Protein AF-A0A350KLD8-F1 (afdb_monomer)

Solvent-accessible surface area (backbone atoms only — not comparable to full-atom values): 12088 Å² total; per-residue (Å²): 141,78,82,78,78,81,73,79,73,64,44,54,61,71,64,68,76,62,79,82,73,80,86,84,83,92,76,90,69,79,79,47,73,69,55,50,53,55,45,48,72,74,57,41,82,34,51,47,72,43,70,46,98,86,73,42,53,26,30,26,47,68,45,67,60,53,95,90,56,82,52,90,76,17,46,49,73,70,54,22,49,52,53,40,54,57,58,45,49,57,19,42,53,46,44,67,77,60,53,83,53,94,67,56,74,56,35,45,49,26,46,24,53,50,27,56,71,64,32,60,71,52,41,72,72,30,68,39,46,57,41,37,54,69,71,36,63,87,53,34,42,64,42,43,59,71,66,21,60,53,94,92,36,83,33,69,68,37,45,54,49,29,51,52,36,28,33,45,42,71,59,56,66,79,92,69,87,78,78,89,78,78,90,76,77,79,83,81,86,82,86,81,87,83,92,133

Radius of gyration: 24.42 Å; Cα contacts (8 Å, |Δi|>4): 200; chains: 1; bounding box: 58×37×112 Å

pLDDT: mean 81.61, std 21.9, r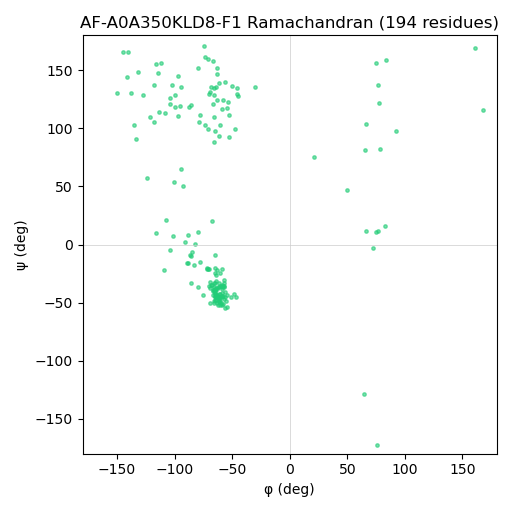ange [33.56, 98.62]

Structure (mmCIF, N/CA/C/O backbone):
data_AF-A0A350KLD8-F1
#
_entry.id   AF-A0A350KLD8-F1
#
loop_
_atom_site.group_PDB
_atom_site.id
_atom_site.type_symbol
_atom_site.label_atom_id
_atom_site.label_alt_id
_atom_site.label_comp_id
_atom_site.label_asym_id
_atom_site.label_entity_id
_atom_site.label_seq_id
_atom_site.pdbx_PDB_ins_code
_atom_site.Cartn_x
_atom_site.Cartn_y
_atom_site.Cartn_z
_atom_site.occupancy
_atom_site.B_iso_or_equiv
_atom_site.auth_seq_id
_atom_site.auth_comp_id
_atom_site.auth_asym_id
_atom_site.auth_atom_id
_atom_site.pdbx_PDB_model_num
ATOM 1 N N . MET A 1 1 ? 41.710 -3.858 -34.901 1.00 42.47 1 MET A N 1
ATOM 2 C CA . MET A 1 1 ? 40.804 -4.524 -33.937 1.00 42.47 1 M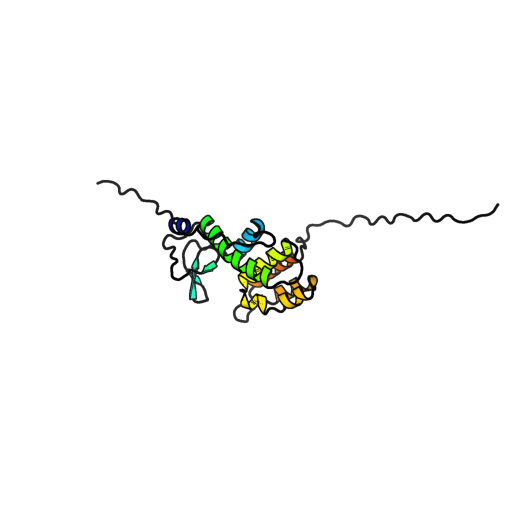ET A CA 1
ATOM 3 C C . MET A 1 1 ? 40.905 -3.818 -32.591 1.00 42.47 1 MET A C 1
ATOM 5 O O . MET A 1 1 ? 41.772 -4.146 -31.794 1.00 42.47 1 MET A O 1
ATOM 9 N N . GLY A 1 2 ? 40.085 -2.790 -32.371 1.00 39.22 2 GLY A N 1
ATOM 10 C CA . GLY A 1 2 ? 40.007 -2.078 -31.092 1.00 39.22 2 GLY A CA 1
ATOM 11 C C . GLY A 1 2 ? 38.751 -2.515 -30.352 1.00 39.22 2 GLY A C 1
ATOM 12 O O . GLY A 1 2 ? 37.660 -2.407 -30.904 1.00 39.22 2 GLY A O 1
ATOM 13 N N . ARG A 1 3 ? 38.918 -3.062 -29.143 1.00 45.44 3 ARG A N 1
ATOM 14 C CA . ARG A 1 3 ? 37.834 -3.478 -28.246 1.00 45.44 3 ARG A CA 1
ATOM 15 C C . ARG A 1 3 ? 36.883 -2.305 -28.008 1.00 45.44 3 ARG A C 1
ATOM 17 O O . ARG A 1 3 ? 37.288 -1.297 -27.437 1.00 45.44 3 ARG A O 1
ATOM 24 N N . VAL A 1 4 ? 35.630 -2.460 -28.429 1.00 44.75 4 VAL A N 1
ATOM 25 C CA . VAL A 1 4 ? 34.531 -1.594 -28.002 1.00 44.75 4 VAL A CA 1
ATOM 26 C C . VAL A 1 4 ? 34.361 -1.848 -26.509 1.00 44.75 4 VAL A C 1
ATOM 28 O O . VAL A 1 4 ? 34.005 -2.950 -26.099 1.00 44.75 4 VAL A O 1
ATOM 31 N N . SER A 1 5 ? 34.727 -0.863 -25.696 1.00 47.81 5 SER A N 1
ATOM 32 C CA . SER A 1 5 ? 34.481 -0.867 -24.263 1.00 47.81 5 SER A CA 1
ATOM 33 C C . SER A 1 5 ? 32.979 -0.984 -24.039 1.00 47.81 5 SER A C 1
ATOM 35 O O . SER A 1 5 ? 32.198 -0.131 -24.467 1.00 47.81 5 SER A O 1
ATOM 37 N N . ASP A 1 6 ? 32.596 -2.087 -23.407 1.00 48.59 6 ASP A N 1
ATOM 38 C CA . ASP A 1 6 ? 31.238 -2.392 -22.994 1.00 48.59 6 ASP A CA 1
ATOM 39 C C . ASP A 1 6 ? 30.791 -1.312 -22.001 1.00 48.59 6 ASP A C 1
ATOM 41 O O . ASP A 1 6 ? 31.127 -1.330 -20.813 1.00 48.59 6 ASP A O 1
ATOM 45 N N . ARG A 1 7 ? 30.136 -0.270 -22.525 1.00 46.50 7 ARG A N 1
ATOM 46 C CA . ARG A 1 7 ? 29.515 0.772 -21.716 1.00 46.50 7 ARG A CA 1
ATOM 47 C C . ARG A 1 7 ? 28.402 0.087 -20.938 1.00 46.50 7 ARG A C 1
ATOM 49 O O . ARG A 1 7 ? 27.313 -0.080 -21.477 1.00 46.50 7 ARG A O 1
ATOM 56 N N . HIS A 1 8 ? 28.682 -0.278 -19.686 1.00 49.66 8 HIS A N 1
ATOM 57 C CA . HIS A 1 8 ? 27.668 -0.584 -18.681 1.00 49.66 8 HIS A CA 1
ATOM 58 C C . HIS A 1 8 ? 26.623 0.535 -18.725 1.00 49.66 8 HIS A C 1
ATOM 60 O O . HIS A 1 8 ? 26.854 1.647 -18.243 1.00 49.66 8 HIS A O 1
ATOM 66 N N . ARG A 1 9 ? 25.504 0.277 -19.403 1.00 62.41 9 ARG A N 1
ATOM 67 C CA . ARG A 1 9 ? 24.379 1.199 -19.481 1.00 62.41 9 ARG A CA 1
ATOM 68 C C . ARG A 1 9 ? 23.753 1.180 -18.092 1.00 62.41 9 ARG A C 1
ATOM 70 O O . ARG A 1 9 ? 23.072 0.220 -17.760 1.00 62.41 9 ARG A O 1
ATOM 77 N N . ASP A 1 10 ? 24.068 2.189 -17.279 1.00 67.75 10 ASP A N 1
ATOM 78 C CA . ASP A 1 10 ? 23.503 2.360 -15.937 1.00 67.75 10 ASP A CA 1
ATOM 79 C C . ASP A 1 10 ? 21.963 2.311 -16.047 1.00 67.75 10 ASP A C 1
ATOM 81 O O . ASP A 1 10 ? 21.380 3.206 -16.675 1.00 67.75 10 ASP A O 1
ATOM 85 N N . PRO A 1 11 ? 21.299 1.264 -15.516 1.00 67.00 11 PRO A N 1
ATOM 86 C CA . PRO A 1 11 ? 19.850 1.110 -15.636 1.00 67.00 11 PRO A CA 1
ATOM 87 C C . PRO A 1 11 ? 19.096 2.249 -14.933 1.00 67.00 11 PRO A C 1
ATOM 89 O O . PRO A 1 11 ? 17.974 2.581 -15.311 1.00 67.00 11 PRO A O 1
ATOM 92 N N . ASP A 1 12 ? 19.743 2.926 -13.981 1.00 69.62 12 ASP A N 1
ATOM 93 C CA . ASP A 1 12 ? 19.134 3.948 -13.135 1.00 69.62 12 ASP A CA 1
ATOM 94 C C . ASP A 1 12 ? 19.250 5.371 -13.719 1.00 69.62 12 ASP A C 1
ATOM 96 O O . ASP A 1 12 ? 18.805 6.340 -13.098 1.00 69.62 12 ASP A O 1
ATOM 100 N N . LEU A 1 13 ? 19.834 5.533 -14.916 1.00 63.81 13 LEU A N 1
ATOM 101 C CA . LEU A 1 13 ? 20.095 6.847 -15.519 1.00 63.81 13 LEU A CA 1
ATOM 102 C C . LEU A 1 13 ? 18.824 7.698 -15.699 1.00 63.81 13 LEU A C 1
AT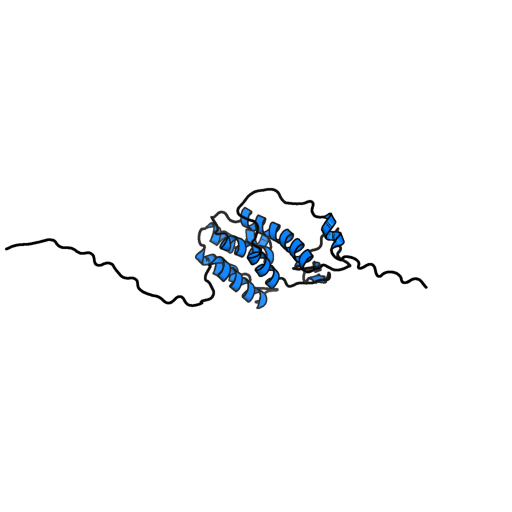OM 104 O O . LEU A 1 13 ? 18.877 8.914 -15.519 1.00 63.81 13 LEU A O 1
ATOM 108 N N . HIS A 1 14 ? 17.691 7.065 -16.012 1.00 59.31 14 HIS A N 1
ATOM 109 C CA . HIS A 1 14 ? 16.411 7.746 -16.232 1.00 59.31 14 HIS A CA 1
ATOM 110 C C . HIS A 1 14 ? 15.840 8.319 -14.924 1.00 59.31 14 HIS A C 1
ATOM 112 O O . HIS A 1 14 ? 15.349 9.442 -14.906 1.00 59.31 14 HIS A O 1
ATOM 118 N N . LEU A 1 15 ? 16.026 7.625 -13.794 1.00 57.31 15 LEU A N 1
ATOM 119 C CA . LEU A 1 15 ? 15.502 8.055 -12.492 1.00 57.31 15 LEU A CA 1
ATOM 120 C C . LEU A 1 15 ? 16.241 9.271 -11.909 1.00 57.31 15 LEU A C 1
ATOM 122 O O . LEU A 1 15 ? 15.706 9.993 -11.069 1.00 57.31 15 LEU A O 1
ATOM 126 N N . ARG A 1 16 ? 17.479 9.527 -12.356 1.00 54.81 16 ARG A N 1
ATOM 127 C CA . ARG A 1 16 ? 18.270 10.684 -11.903 1.00 54.81 16 ARG A CA 1
ATOM 128 C C . ARG A 1 16 ? 17.740 12.020 -12.428 1.00 54.81 16 ARG A C 1
ATOM 130 O O . ARG A 1 16 ? 18.044 13.048 -11.829 1.00 54.81 16 ARG A O 1
ATOM 137 N N . GLN A 1 17 ? 16.970 12.025 -13.518 1.00 49.00 17 GLN A N 1
ATOM 138 C CA . GLN A 1 17 ? 16.437 13.254 -14.124 1.00 49.00 17 GLN A CA 1
ATOM 139 C C . GLN A 1 17 ? 15.143 13.747 -13.444 1.00 49.00 17 GLN A C 1
ATOM 141 O O . GLN A 1 17 ? 14.826 14.939 -13.523 1.00 49.00 17 GLN A O 1
ATOM 146 N N . ASP A 1 18 ? 14.480 12.867 -12.684 1.00 44.72 18 ASP A N 1
ATOM 147 C CA . ASP A 1 18 ? 13.155 13.081 -12.085 1.00 44.72 18 ASP A CA 1
ATOM 148 C C . ASP A 1 18 ? 13.180 13.450 -10.590 1.00 44.72 18 ASP A C 1
ATOM 150 O O . ASP A 1 18 ? 12.137 13.612 -9.958 1.00 44.72 18 ASP A O 1
ATOM 154 N N . LEU A 1 19 ? 14.361 13.682 -10.006 1.00 43.50 19 LEU A N 1
ATOM 155 C CA . LEU A 1 19 ? 14.548 14.091 -8.599 1.00 43.50 19 LEU A CA 1
ATOM 156 C C . LEU A 1 19 ? 14.028 15.515 -8.260 1.00 43.50 19 LEU A C 1
ATOM 158 O O . LEU A 1 19 ? 14.441 16.107 -7.265 1.00 43.50 19 LEU A O 1
ATOM 162 N N . ARG A 1 20 ? 13.121 16.089 -9.062 1.00 38.09 20 ARG A N 1
ATOM 163 C CA . ARG A 1 20 ? 12.607 17.468 -8.928 1.00 38.09 20 ARG A CA 1
ATOM 164 C C . ARG A 1 20 ? 11.171 17.586 -8.411 1.00 38.09 20 ARG A C 1
ATOM 166 O O . ARG A 1 20 ? 10.561 18.632 -8.585 1.00 38.09 20 ARG A O 1
ATOM 173 N N . PHE A 1 21 ? 10.643 16.573 -7.730 1.00 42.03 21 PHE A N 1
ATOM 174 C CA . PHE A 1 21 ? 9.386 16.709 -6.989 1.00 42.03 21 PHE A CA 1
ATOM 175 C C . PHE A 1 21 ? 9.508 16.102 -5.591 1.00 42.03 21 PHE A C 1
ATOM 177 O O . PHE A 1 21 ? 9.247 14.925 -5.367 1.00 42.03 21 PHE A O 1
ATOM 184 N N . ALA A 1 22 ? 9.905 16.944 -4.637 1.00 40.09 22 ALA A N 1
ATOM 185 C CA . ALA A 1 22 ? 9.565 16.740 -3.236 1.00 40.09 22 ALA A CA 1
ATOM 186 C C . ALA A 1 22 ? 8.179 17.370 -3.013 1.00 40.09 22 ALA A C 1
ATOM 188 O O . ALA A 1 22 ? 8.031 18.569 -3.272 1.00 40.09 22 ALA A O 1
ATOM 189 N N . PRO A 1 23 ? 7.151 16.616 -2.585 1.00 39.69 23 PRO A N 1
ATOM 190 C CA . PRO A 1 23 ? 5.860 17.218 -2.298 1.00 39.69 23 PRO A CA 1
ATOM 191 C C . PRO A 1 23 ? 5.965 18.127 -1.060 1.00 39.69 23 PRO A C 1
ATOM 193 O O . PRO A 1 23 ? 6.579 17.739 -0.060 1.00 39.69 23 PRO A O 1
ATOM 196 N N . PRO A 1 24 ? 5.384 19.337 -1.105 1.00 39.56 24 PRO A N 1
ATOM 197 C CA . PRO A 1 24 ? 5.257 20.187 0.063 1.00 39.56 24 PRO A CA 1
ATOM 198 C C . PRO A 1 24 ? 4.070 19.731 0.933 1.00 39.56 24 PRO A C 1
ATOM 200 O O . PRO A 1 24 ? 3.074 19.224 0.425 1.00 39.56 24 PRO A O 1
ATOM 203 N N . PHE A 1 25 ? 4.191 20.011 2.235 1.00 38.94 25 PHE A N 1
ATOM 204 C CA . PHE A 1 25 ? 3.158 19.993 3.290 1.00 38.94 25 PHE A CA 1
ATOM 205 C C . PHE A 1 25 ? 2.958 18.696 4.108 1.00 38.94 25 PHE A C 1
ATOM 207 O O . PHE A 1 25 ? 2.222 17.789 3.750 1.00 38.94 25 PHE A O 1
ATOM 214 N N . GLY A 1 26 ? 3.580 18.680 5.296 1.00 41.47 26 GLY A N 1
ATOM 215 C CA . GLY A 1 26 ? 2.886 18.989 6.558 1.00 41.47 26 GLY A CA 1
ATOM 216 C C . GLY A 1 26 ? 1.781 18.046 7.054 1.00 41.47 26 GLY A C 1
ATOM 217 O O . GLY A 1 26 ? 0.611 18.394 6.975 1.00 41.47 26 GLY A O 1
ATOM 218 N N . GLY A 1 27 ? 2.164 16.939 7.699 1.00 38.88 27 GLY A N 1
ATOM 219 C CA . GLY A 1 27 ? 1.283 16.122 8.544 1.00 38.88 27 GLY A CA 1
ATOM 220 C C . GLY A 1 27 ? 1.914 14.771 8.894 1.00 38.88 27 GLY A C 1
ATOM 221 O O . GLY A 1 27 ? 2.223 13.989 8.011 1.00 38.88 27 GLY A O 1
ATOM 222 N N . ASN A 1 28 ? 2.185 14.538 10.180 1.00 53.19 28 ASN A N 1
ATOM 223 C CA . ASN A 1 28 ? 2.684 13.305 10.812 1.00 53.19 28 ASN A CA 1
ATOM 224 C C . ASN A 1 28 ? 3.419 12.252 9.937 1.00 53.19 28 ASN A C 1
ATOM 226 O O . ASN A 1 28 ? 2.927 11.153 9.701 1.00 53.19 28 ASN A O 1
ATOM 230 N N . GLY A 1 29 ? 4.675 12.573 9.602 1.00 61.78 29 GLY A N 1
ATOM 231 C CA . GLY A 1 29 ? 5.779 11.626 9.424 1.00 61.78 29 GLY A CA 1
ATOM 232 C C . GLY A 1 29 ? 5.660 10.654 8.252 1.00 61.78 29 GLY A C 1
ATOM 233 O O . GLY A 1 29 ? 5.016 9.613 8.370 1.00 61.78 29 GLY A O 1
ATOM 234 N N . MET A 1 30 ? 6.420 10.950 7.195 1.00 80.50 30 MET A N 1
ATOM 235 C CA . MET A 1 30 ? 6.805 10.024 6.126 1.00 80.50 30 MET A CA 1
ATOM 236 C C . MET A 1 30 ? 6.902 8.572 6.623 1.00 80.50 30 MET A C 1
ATOM 238 O O . MET A 1 30 ? 7.460 8.290 7.700 1.00 80.50 30 MET A O 1
ATOM 242 N N . ILE A 1 31 ? 6.346 7.652 5.836 1.00 87.75 31 ILE A N 1
ATOM 243 C CA . ILE A 1 31 ? 6.363 6.217 6.108 1.00 87.75 31 ILE A CA 1
ATOM 244 C C . ILE A 1 31 ? 7.765 5.748 6.533 1.00 87.75 31 ILE A C 1
ATOM 246 O O . ILE A 1 31 ? 8.779 6.127 5.947 1.00 87.75 31 ILE A O 1
ATOM 250 N N . SER A 1 32 ? 7.860 4.934 7.594 1.00 91.75 32 SER A N 1
ATOM 251 C CA . SER A 1 32 ? 9.177 4.431 8.013 1.00 91.75 32 SER A CA 1
ATOM 252 C C . SER A 1 32 ? 9.765 3.491 6.973 1.00 91.75 32 SER A C 1
ATOM 254 O O . SER A 1 32 ? 9.056 2.791 6.252 1.00 91.75 32 SER A O 1
ATOM 256 N N . ARG A 1 33 ? 11.090 3.345 7.018 1.00 91.06 33 ARG A N 1
ATOM 257 C CA . ARG A 1 33 ? 11.786 2.281 6.293 1.00 91.06 33 ARG A CA 1
ATOM 258 C C . ARG A 1 33 ? 11.279 0.882 6.663 1.00 91.06 33 ARG A C 1
ATOM 260 O O . ARG A 1 33 ? 11.197 0.017 5.799 1.00 91.06 33 ARG A O 1
ATOM 267 N N . GLU A 1 34 ? 10.909 0.647 7.925 1.00 91.94 34 GLU A N 1
ATOM 268 C CA . GLU A 1 34 ? 10.316 -0.630 8.350 1.00 91.94 34 GLU A CA 1
ATOM 269 C C . GLU A 1 34 ? 8.963 -0.873 7.667 1.00 91.94 34 GLU A C 1
ATOM 271 O O . GLU A 1 34 ? 8.704 -1.964 7.158 1.00 91.94 34 GLU A O 1
ATOM 276 N N . ALA A 1 35 ? 8.116 0.153 7.629 1.00 93.44 35 ALA A N 1
ATOM 277 C CA . ALA A 1 35 ? 6.818 0.107 6.982 1.00 93.44 35 ALA A CA 1
ATOM 278 C C . ALA A 1 35 ? 6.937 -0.091 5.463 1.00 93.44 35 ALA A C 1
ATOM 280 O O . ALA A 1 35 ? 6.287 -0.981 4.913 1.00 93.44 35 ALA A O 1
ATOM 281 N N . LEU A 1 36 ? 7.839 0.645 4.809 1.00 93.69 36 LEU A N 1
ATOM 282 C CA . LEU A 1 36 ? 8.145 0.476 3.390 1.00 93.69 36 LEU A CA 1
ATOM 283 C C . LEU A 1 36 ? 8.621 -0.956 3.097 1.00 93.69 36 LEU A C 1
ATOM 285 O O . LEU A 1 36 ? 8.110 -1.606 2.190 1.00 93.69 36 LEU A O 1
ATOM 289 N N . ASN A 1 37 ? 9.506 -1.511 3.932 1.00 93.25 37 ASN A N 1
ATOM 290 C CA . ASN A 1 37 ? 9.967 -2.897 3.807 1.00 93.25 37 ASN A CA 1
ATOM 291 C C . ASN A 1 37 ? 8.841 -3.931 3.958 1.00 93.25 37 ASN A C 1
ATOM 293 O O . ASN A 1 37 ? 8.893 -4.986 3.323 1.00 93.25 37 ASN A O 1
ATOM 297 N N . LYS A 1 38 ? 7.823 -3.667 4.787 1.00 94.88 38 LYS A N 1
ATOM 298 C CA . LYS A 1 38 ? 6.638 -4.535 4.880 1.00 94.88 38 LYS A CA 1
ATOM 299 C C . LYS A 1 38 ? 5.826 -4.497 3.589 1.00 94.88 38 LYS A C 1
ATOM 301 O O . LYS A 1 38 ? 5.447 -5.562 3.112 1.00 94.88 38 LYS A O 1
ATOM 306 N N . ILE A 1 39 ? 5.618 -3.312 3.010 1.00 95.19 39 ILE A N 1
ATOM 307 C CA . ILE A 1 39 ? 4.911 -3.147 1.731 1.00 95.19 39 ILE A CA 1
ATOM 308 C C . ILE A 1 39 ? 5.665 -3.874 0.610 1.00 95.19 39 ILE A C 1
ATOM 310 O O . ILE A 1 39 ? 5.074 -4.731 -0.043 1.00 95.19 39 ILE A O 1
ATOM 314 N N . LYS A 1 40 ? 6.983 -3.656 0.475 1.00 94.12 40 LYS A N 1
ATOM 315 C CA . LYS A 1 40 ? 7.849 -4.342 -0.510 1.00 94.12 40 LYS A CA 1
ATOM 316 C C . LYS A 1 40 ? 7.629 -5.857 -0.547 1.00 94.12 40 LYS A C 1
ATOM 318 O O . LYS A 1 40 ? 7.521 -6.454 -1.614 1.00 94.12 40 LYS A O 1
ATOM 323 N N . ARG A 1 41 ? 7.550 -6.488 0.631 1.00 93.62 41 ARG A N 1
ATOM 324 C CA . ARG A 1 41 ? 7.372 -7.944 0.769 1.00 93.62 41 ARG A CA 1
ATOM 325 C C . ARG A 1 41 ? 6.036 -8.448 0.223 1.00 93.62 41 ARG A C 1
ATOM 327 O O . ARG A 1 41 ? 5.946 -9.631 -0.092 1.00 93.62 41 ARG A O 1
ATOM 334 N N . PHE A 1 42 ? 5.008 -7.603 0.161 1.00 93.88 42 PHE A N 1
ATOM 335 C CA . PHE A 1 42 ? 3.715 -7.967 -0.418 1.00 93.88 42 PHE A CA 1
ATOM 336 C C . PHE A 1 42 ? 3.657 -7.761 -1.929 1.00 93.88 42 PHE A C 1
ATOM 338 O O . PHE A 1 42 ? 2.959 -8.528 -2.585 1.00 93.88 42 PHE A O 1
ATOM 345 N N . GLU A 1 43 ? 4.354 -6.755 -2.458 1.00 91.88 43 GLU A N 1
ATOM 346 C CA . GLU A 1 43 ? 4.314 -6.436 -3.893 1.00 91.88 43 GLU A CA 1
ATOM 347 C C . GLU A 1 43 ? 5.208 -7.364 -4.726 1.00 91.88 43 GLU A C 1
ATOM 349 O O . GLU A 1 43 ? 4.836 -7.762 -5.827 1.00 91.88 43 GLU A O 1
ATOM 354 N N . GLY A 1 44 ? 6.366 -7.760 -4.184 1.00 91.12 44 GLY A N 1
ATOM 355 C CA . GLY A 1 44 ? 7.386 -8.481 -4.948 1.00 91.12 44 GLY A CA 1
ATOM 356 C C . GLY A 1 44 ? 8.147 -7.561 -5.910 1.00 91.12 44 GLY A C 1
ATOM 357 O O . GLY A 1 44 ? 7.670 -6.492 -6.274 1.00 91.12 44 GLY A O 1
ATOM 358 N N . PHE A 1 45 ? 9.365 -7.954 -6.285 1.00 95.69 45 PHE A N 1
ATOM 359 C CA . PHE A 1 45 ? 10.243 -7.149 -7.136 1.00 95.69 45 PHE A CA 1
ATOM 360 C C . PHE A 1 45 ? 10.284 -7.699 -8.564 1.00 95.69 45 PHE A C 1
ATOM 362 O O . PHE A 1 45 ? 10.620 -8.868 -8.758 1.00 95.69 45 PHE A O 1
ATOM 369 N N . SER A 1 46 ? 10.007 -6.846 -9.553 1.00 95.56 46 SER A N 1
ATOM 370 C CA . SER A 1 46 ? 10.281 -7.116 -10.967 1.00 95.56 46 SER A CA 1
ATOM 371 C C . SER A 1 46 ? 11.363 -6.168 -11.495 1.00 95.56 46 SER A C 1
ATOM 373 O O . SER A 1 46 ? 11.110 -4.965 -11.595 1.00 95.56 46 SER A O 1
ATOM 375 N N . PRO A 1 47 ? 12.554 -6.665 -11.874 1.00 95.62 47 PRO A N 1
ATOM 376 C CA . PRO A 1 47 ? 13.615 -5.816 -12.415 1.00 95.62 47 PRO A CA 1
ATOM 377 C C . PRO A 1 47 ? 13.309 -5.307 -13.829 1.00 95.62 47 PRO A C 1
ATOM 379 O O . PRO A 1 47 ? 13.908 -4.327 -14.258 1.00 95.62 47 PRO A O 1
ATOM 382 N N . LEU A 1 48 ? 12.396 -5.963 -14.551 1.00 95.25 48 LEU A N 1
ATOM 383 C CA . LEU A 1 48 ? 12.001 -5.623 -15.918 1.00 95.25 48 LEU A CA 1
ATOM 384 C C . LEU A 1 48 ? 10.527 -5.212 -15.975 1.00 95.25 48 LEU A C 1
ATOM 386 O O . LEU A 1 48 ? 9.723 -5.619 -15.127 1.00 95.25 48 LEU A O 1
ATOM 390 N N . GLU A 1 49 ? 10.180 -4.422 -16.991 1.00 94.38 49 GLU A N 1
ATOM 391 C CA . GLU A 1 49 ? 8.788 -4.102 -17.299 1.00 94.38 49 GLU A CA 1
ATOM 392 C C . GLU A 1 49 ? 7.996 -5.373 -17.644 1.00 94.38 49 GLU A C 1
ATOM 394 O O . GLU A 1 49 ? 8.471 -6.244 -18.374 1.00 94.38 49 GLU A O 1
ATOM 399 N N . TYR A 1 50 ? 6.763 -5.461 -17.157 1.00 93.31 50 TYR A N 1
ATOM 400 C CA . TYR A 1 50 ? 5.808 -6.511 -17.497 1.00 93.31 50 TYR A CA 1
ATOM 401 C C . TYR A 1 50 ? 4.399 -5.928 -17.634 1.00 93.31 50 TYR A C 1
ATOM 403 O O . TYR A 1 50 ? 4.126 -4.806 -17.205 1.00 93.31 50 TYR A O 1
ATOM 411 N N . THR A 1 51 ? 3.479 -6.686 -18.226 1.00 93.38 51 THR A N 1
ATOM 412 C CA . THR A 1 51 ? 2.059 -6.320 -18.267 1.00 93.38 51 THR A CA 1
ATOM 413 C C . THR A 1 51 ? 1.331 -7.001 -17.116 1.00 93.38 51 THR A C 1
ATOM 415 O O . THR A 1 51 ? 1.311 -8.228 -17.029 1.00 93.38 51 THR A O 1
ATOM 418 N N . CYS A 1 52 ? 0.738 -6.220 -16.214 1.00 90.50 52 CYS A N 1
ATOM 419 C CA . CYS A 1 52 ? -0.040 -6.777 -15.111 1.00 90.50 52 CYS A CA 1
ATOM 420 C C . CYS A 1 52 ? -1.400 -7.317 -15.592 1.00 90.50 52 CYS A C 1
ATOM 422 O O . CYS A 1 52 ? -1.830 -7.066 -16.716 1.00 90.50 52 CYS A O 1
ATOM 424 N N . VAL A 1 53 ? -2.129 -8.013 -14.714 1.00 84.12 53 VAL A N 1
ATOM 425 C CA . VAL A 1 53 ? -3.460 -8.580 -15.025 1.00 84.12 53 VAL A CA 1
ATOM 426 C C . VAL A 1 53 ? -4.498 -7.535 -15.457 1.00 84.12 53 VAL A C 1
ATOM 428 O O . VAL A 1 53 ? -5.474 -7.875 -16.114 1.00 84.12 53 VAL A O 1
ATOM 431 N N . ALA A 1 54 ? -4.284 -6.261 -15.113 1.00 82.44 54 ALA A N 1
ATOM 432 C CA . ALA A 1 54 ? -5.121 -5.139 -15.537 1.00 82.44 54 ALA A CA 1
ATOM 433 C C . ALA A 1 54 ? -4.683 -4.524 -16.884 1.00 82.44 54 ALA A C 1
ATOM 435 O O . ALA A 1 54 ? -5.170 -3.455 -17.249 1.00 82.44 54 ALA A O 1
ATOM 436 N N . GLY A 1 55 ? -3.737 -5.146 -17.596 1.00 89.38 55 GLY A N 1
ATOM 437 C CA . GLY A 1 55 ? -3.262 -4.704 -18.910 1.00 89.38 55 GLY A CA 1
ATOM 438 C C . GLY A 1 55 ? -2.307 -3.507 -18.888 1.00 89.38 55 GLY A C 1
ATOM 439 O O . GLY A 1 55 ? -2.039 -2.927 -19.936 1.00 89.38 55 GLY A O 1
ATOM 440 N N . LYS A 1 56 ? -1.792 -3.106 -17.719 1.00 91.81 56 LYS A N 1
ATOM 441 C CA . LYS A 1 56 ? -0.906 -1.937 -17.585 1.00 91.81 56 LYS A CA 1
ATOM 442 C C . LYS A 1 56 ? 0.565 -2.346 -17.578 1.00 91.81 56 LYS A C 1
ATOM 444 O O . LYS A 1 56 ? 0.900 -3.388 -17.018 1.00 91.81 56 LYS A O 1
ATOM 449 N N . ARG A 1 57 ? 1.435 -1.508 -18.158 1.00 95.12 57 ARG A N 1
ATOM 450 C CA . ARG A 1 57 ? 2.899 -1.636 -18.031 1.00 95.12 57 ARG A CA 1
ATOM 451 C C . ARG A 1 57 ? 3.294 -1.382 -16.578 1.00 95.12 57 ARG A C 1
ATOM 453 O O . ARG A 1 57 ? 2.862 -0.396 -15.982 1.00 95.12 57 ARG A O 1
ATOM 460 N N . THR A 1 58 ? 4.070 -2.285 -15.995 1.00 94.94 58 THR A N 1
ATOM 461 C CA . THR A 1 58 ? 4.415 -2.275 -14.571 1.00 94.94 58 THR A CA 1
ATOM 462 C C . THR A 1 58 ? 5.872 -2.692 -14.363 1.00 94.94 58 THR A C 1
ATOM 464 O O . THR A 1 58 ? 6.368 -3.547 -15.090 1.00 94.94 58 THR A O 1
ATOM 467 N N . ILE A 1 59 ? 6.567 -2.104 -13.385 1.00 96.06 59 ILE A N 1
ATOM 468 C CA . ILE A 1 59 ? 7.965 -2.419 -13.036 1.00 96.06 59 ILE A CA 1
ATOM 469 C C . ILE A 1 59 ? 8.203 -2.317 -11.520 1.00 96.06 59 ILE A C 1
ATOM 471 O O . ILE A 1 59 ? 7.383 -1.773 -10.781 1.00 96.06 59 ILE A O 1
ATOM 475 N N . GLY A 1 60 ? 9.324 -2.849 -11.031 1.00 96.50 60 GLY A N 1
ATOM 476 C CA . GLY A 1 60 ? 9.757 -2.696 -9.646 1.00 96.50 60 GLY A CA 1
ATOM 477 C C . GLY A 1 60 ? 8.782 -3.357 -8.677 1.00 96.50 60 GLY A C 1
ATOM 478 O O . GLY A 1 60 ? 8.420 -4.518 -8.861 1.00 96.50 60 GLY A O 1
ATOM 479 N N . TYR A 1 61 ? 8.351 -2.610 -7.661 1.00 95.75 61 TYR A N 1
ATOM 480 C CA . TYR A 1 61 ? 7.369 -3.042 -6.659 1.00 95.75 61 TYR A CA 1
ATOM 481 C C . TYR A 1 61 ? 5.934 -2.657 -7.046 1.00 95.75 61 TYR A C 1
ATOM 483 O O . TYR A 1 61 ? 5.214 -2.047 -6.260 1.00 95.75 61 TYR A O 1
ATOM 491 N N . GLY A 1 62 ? 5.528 -2.990 -8.273 1.00 92.25 62 GLY A N 1
ATOM 492 C CA . GLY A 1 62 ? 4.167 -2.727 -8.755 1.00 92.25 62 GLY A CA 1
ATOM 493 C C . GLY A 1 62 ? 3.927 -1.310 -9.290 1.00 92.25 62 GLY A C 1
ATOM 494 O O . GLY A 1 62 ? 2.771 -0.930 -9.471 1.00 92.25 62 GLY A O 1
ATOM 495 N N . HIS A 1 63 ? 4.988 -0.552 -9.582 1.00 94.38 63 HIS A N 1
ATOM 496 C CA . HIS A 1 63 ? 4.888 0.792 -10.147 1.00 94.38 63 HIS A CA 1
ATOM 497 C C . HIS A 1 63 ? 4.309 0.735 -11.563 1.00 94.38 63 HIS A C 1
ATOM 499 O O . HIS A 1 63 ? 4.863 0.065 -12.438 1.00 94.38 63 HIS A O 1
ATOM 505 N N . VAL A 1 64 ? 3.184 1.414 -11.788 1.00 93.12 64 VAL A N 1
ATOM 506 C CA . VAL A 1 64 ? 2.520 1.483 -13.094 1.00 93.12 64 VAL A CA 1
ATOM 507 C C . VAL A 1 64 ? 3.109 2.636 -13.891 1.00 93.12 64 VAL A C 1
ATOM 509 O O . VAL A 1 64 ? 2.940 3.787 -13.504 1.00 93.12 64 VAL A O 1
ATOM 512 N N . LEU A 1 65 ? 3.720 2.317 -15.032 1.00 92.69 65 LEU A N 1
ATOM 513 C CA . LEU A 1 65 ? 4.398 3.311 -15.855 1.00 92.69 65 LEU A CA 1
ATOM 514 C C . LEU A 1 65 ? 3.401 4.314 -16.440 1.00 92.69 65 LEU A C 1
ATOM 516 O O . LEU A 1 65 ? 2.366 3.943 -17.011 1.00 92.69 65 LEU A O 1
ATOM 520 N N . ARG A 1 66 ? 3.765 5.588 -16.355 1.00 92.00 66 ARG A N 1
ATOM 521 C CA . ARG A 1 66 ? 3.163 6.692 -17.097 1.00 92.00 66 ARG A CA 1
ATOM 522 C C . ARG A 1 66 ? 3.547 6.606 -18.583 1.00 92.00 66 ARG A C 1
ATOM 524 O O . ARG A 1 66 ? 4.523 5.941 -18.934 1.00 92.00 66 ARG A O 1
ATOM 531 N N . PRO A 1 67 ? 2.791 7.251 -19.492 1.00 89.00 67 PRO A N 1
ATOM 532 C CA . PRO A 1 67 ? 3.085 7.200 -20.927 1.00 89.00 67 PRO A CA 1
ATOM 533 C C . PRO A 1 67 ? 4.495 7.680 -21.300 1.00 89.00 67 PRO A C 1
ATOM 535 O O . PRO A 1 67 ? 5.062 7.194 -22.275 1.00 89.00 67 PRO A O 1
ATOM 538 N N . ASP A 1 68 ? 5.046 8.615 -20.528 1.00 89.88 68 ASP A N 1
ATOM 539 C CA . ASP A 1 68 ? 6.381 9.197 -20.679 1.00 89.88 68 ASP A CA 1
ATOM 540 C C . ASP A 1 68 ? 7.500 8.374 -20.015 1.00 89.88 68 ASP A C 1
ATOM 542 O O . ASP A 1 68 ? 8.677 8.659 -20.228 1.00 89.88 68 ASP A O 1
ATOM 546 N N . GLU A 1 69 ? 7.164 7.320 -19.267 1.00 90.62 69 GLU A N 1
ATOM 547 C CA . GLU A 1 69 ? 8.139 6.465 -18.593 1.00 90.62 69 GLU A CA 1
ATOM 548 C C . GLU A 1 69 ? 8.516 5.234 -19.429 1.00 90.62 69 GLU A C 1
ATOM 550 O O . GLU A 1 69 ? 7.685 4.500 -19.993 1.00 90.62 69 GLU A O 1
ATOM 555 N N . SER A 1 70 ? 9.819 4.963 -19.472 1.00 88.12 70 SER A N 1
ATOM 556 C CA . SER A 1 70 ? 10.363 3.742 -20.048 1.00 88.12 70 SER A CA 1
ATOM 557 C C . SER A 1 70 ? 11.661 3.338 -19.361 1.00 88.12 70 SER A C 1
ATOM 559 O O . SER A 1 70 ? 12.599 4.122 -19.235 1.00 88.12 70 SER A O 1
ATOM 561 N N . TYR A 1 71 ? 11.718 2.073 -18.962 1.00 91.19 71 TYR A N 1
ATOM 562 C CA . TYR A 1 71 ? 12.827 1.433 -18.272 1.00 91.19 71 TYR A CA 1
ATOM 563 C C . TYR A 1 71 ? 13.270 0.200 -19.062 1.00 91.19 71 TYR A C 1
ATOM 565 O O . TYR A 1 71 ? 13.302 -0.919 -18.554 1.00 91.19 71 TYR A O 1
ATOM 573 N N . VAL A 1 72 ? 13.638 0.400 -20.332 1.00 85.94 72 VAL A N 1
ATOM 574 C CA . VAL A 1 72 ? 14.069 -0.687 -21.238 1.00 85.94 72 VAL A CA 1
ATOM 575 C C . VAL A 1 72 ? 15.257 -1.477 -20.673 1.00 85.94 72 VAL A C 1
ATOM 577 O O . VAL A 1 72 ? 15.367 -2.678 -20.894 1.00 85.94 72 VAL A O 1
ATOM 580 N N . ALA A 1 73 ? 16.147 -0.810 -19.932 1.00 89.88 73 ALA A N 1
ATOM 581 C CA . ALA A 1 73 ? 17.300 -1.439 -19.284 1.00 89.88 73 ALA A CA 1
ATOM 582 C C . ALA A 1 73 ? 16.964 -2.116 -17.938 1.00 89.88 73 ALA A C 1
ATOM 584 O O . ALA A 1 73 ? 17.855 -2.668 -17.296 1.00 89.88 73 ALA A O 1
ATOM 585 N N . GLY A 1 74 ? 15.701 -2.072 -17.509 1.00 93.25 74 GLY A N 1
ATOM 586 C CA . GLY A 1 74 ? 15.275 -2.477 -16.178 1.00 93.25 74 GLY A CA 1
ATOM 587 C C . GLY A 1 74 ? 15.613 -1.452 -15.096 1.00 93.25 74 GLY A C 1
ATOM 588 O O . GLY A 1 74 ? 16.065 -0.343 -15.378 1.00 93.25 74 GLY A O 1
ATOM 589 N N . VAL A 1 75 ? 15.377 -1.841 -13.845 1.00 94.56 75 VAL A N 1
ATOM 590 C CA . VAL A 1 75 ? 15.676 -1.048 -12.643 1.00 94.56 75 VAL A CA 1
ATOM 591 C C . VAL A 1 75 ? 16.418 -1.887 -11.614 1.00 94.56 75 VAL A C 1
ATOM 593 O O . VAL A 1 75 ? 16.188 -3.093 -11.484 1.00 94.56 75 VAL A O 1
ATOM 596 N N . THR A 1 76 ? 17.282 -1.244 -10.830 1.00 95.81 76 THR A N 1
ATOM 597 C CA . THR A 1 76 ? 17.830 -1.871 -9.624 1.00 95.81 76 THR A CA 1
ATOM 598 C C . THR A 1 76 ? 16.781 -1.937 -8.517 1.00 95.81 76 THR A C 1
ATOM 600 O O . THR A 1 76 ? 15.799 -1.191 -8.515 1.00 95.81 76 THR A O 1
ATOM 603 N N . GLU A 1 77 ? 17.002 -2.795 -7.517 1.00 93.19 77 GLU A N 1
ATOM 604 C CA . GLU A 1 77 ? 16.124 -2.838 -6.342 1.00 93.19 77 GLU A CA 1
ATOM 605 C C . GLU A 1 77 ? 16.080 -1.478 -5.624 1.00 93.19 77 GLU A C 1
ATOM 607 O O . GLU A 1 77 ? 15.022 -1.047 -5.175 1.00 93.19 77 GLU A O 1
ATOM 612 N N . LYS A 1 78 ? 17.212 -0.763 -5.583 1.00 91.81 78 LYS A N 1
ATOM 613 C CA . LYS A 1 78 ? 17.313 0.572 -4.984 1.00 91.81 78 LYS A CA 1
ATOM 614 C C . LYS A 1 78 ? 16.475 1.607 -5.739 1.00 91.81 78 LYS A C 1
ATOM 616 O O . LYS A 1 78 ? 15.792 2.406 -5.109 1.00 91.81 78 LYS A O 1
ATOM 621 N N . SER A 1 79 ? 16.493 1.585 -7.068 1.00 92.12 79 SER A N 1
ATOM 622 C CA . SER A 1 79 ? 15.625 2.449 -7.877 1.00 92.12 79 SER A CA 1
ATOM 623 C C . SER A 1 79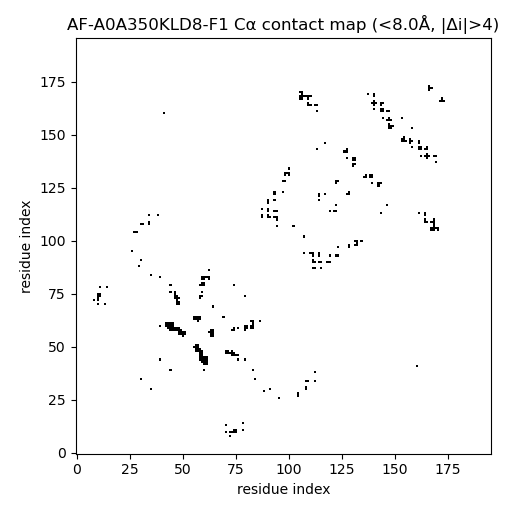 ? 14.153 2.091 -7.736 1.00 92.12 79 SER A C 1
ATOM 625 O O . SER A 1 79 ? 13.312 2.976 -7.602 1.00 92.12 79 SER A O 1
ATOM 627 N N . ALA A 1 80 ? 13.831 0.799 -7.672 1.00 94.38 80 ALA A N 1
ATOM 628 C CA . ALA A 1 80 ? 12.469 0.353 -7.406 1.00 94.38 80 ALA A CA 1
ATOM 629 C C . ALA A 1 80 ? 11.974 0.755 -6.005 1.00 94.38 80 ALA A C 1
ATOM 631 O O . ALA A 1 80 ? 10.786 1.014 -5.841 1.00 94.38 80 ALA A O 1
ATOM 632 N N . GLU A 1 81 ? 12.852 0.842 -4.998 1.00 91.94 81 GLU A N 1
ATOM 633 C CA . GLU A 1 81 ? 12.505 1.396 -3.680 1.00 91.94 81 GLU A CA 1
ATOM 634 C C . GLU A 1 81 ? 12.132 2.881 -3.751 1.00 91.94 81 GLU A C 1
ATOM 636 O O . GLU A 1 81 ? 11.220 3.305 -3.042 1.00 91.94 81 GLU A O 1
ATOM 641 N N . ILE A 1 82 ? 12.809 3.662 -4.600 1.00 90.94 82 ILE A N 1
ATOM 642 C CA . ILE A 1 82 ? 12.493 5.082 -4.814 1.00 90.94 82 ILE A CA 1
ATOM 643 C C . ILE A 1 82 ? 11.114 5.217 -5.466 1.00 90.94 82 ILE A C 1
ATOM 645 O O . ILE A 1 82 ? 10.283 5.963 -4.950 1.00 90.94 82 ILE A O 1
ATOM 649 N N . LEU A 1 83 ? 10.851 4.449 -6.530 1.00 92.25 83 LEU A N 1
ATOM 650 C CA . LEU A 1 83 ? 9.536 4.399 -7.183 1.00 92.25 83 LEU A CA 1
ATOM 651 C C . LEU A 1 83 ? 8.434 4.009 -6.190 1.00 92.25 83 LEU A C 1
ATOM 653 O O . LEU A 1 83 ? 7.420 4.691 -6.075 1.00 92.25 83 LEU A O 1
ATOM 657 N N . LEU A 1 84 ? 8.668 2.965 -5.388 1.00 93.81 84 LEU A N 1
ATOM 658 C CA . LEU A 1 84 ? 7.710 2.540 -4.371 1.00 93.81 84 LEU A CA 1
ATOM 659 C C . LEU A 1 84 ? 7.440 3.640 -3.340 1.00 93.81 84 LEU A C 1
ATOM 661 O O . LEU A 1 84 ? 6.295 3.838 -2.950 1.00 93.81 84 LEU A O 1
ATOM 665 N N . ALA A 1 85 ? 8.472 4.343 -2.871 1.00 91.00 85 ALA A N 1
ATOM 666 C CA . ALA A 1 85 ? 8.296 5.427 -1.910 1.00 91.00 85 ALA A CA 1
ATOM 667 C C . ALA A 1 85 ? 7.453 6.576 -2.492 1.00 91.00 85 ALA A C 1
ATOM 669 O O . ALA A 1 85 ? 6.612 7.127 -1.784 1.00 91.00 85 ALA A O 1
ATOM 670 N N . GLN A 1 86 ? 7.635 6.896 -3.777 1.00 89.44 86 GLN A N 1
ATOM 671 C CA . GLN A 1 86 ? 6.818 7.883 -4.488 1.00 89.44 86 GLN A CA 1
ATOM 672 C C . GLN A 1 86 ? 5.357 7.431 -4.599 1.00 89.44 86 GLN A C 1
ATOM 674 O O . GLN A 1 86 ? 4.454 8.191 -4.251 1.00 89.44 86 GLN A O 1
ATOM 679 N N . ASP A 1 87 ? 5.113 6.183 -5.001 1.00 90.38 87 ASP A N 1
ATOM 680 C CA . ASP A 1 87 ? 3.752 5.651 -5.120 1.00 90.38 87 ASP A CA 1
ATOM 681 C C . ASP A 1 87 ? 3.052 5.552 -3.752 1.00 90.38 87 ASP A C 1
ATOM 683 O O . ASP A 1 87 ? 1.855 5.823 -3.617 1.00 90.38 87 ASP A O 1
ATOM 687 N N . VAL A 1 88 ? 3.799 5.199 -2.703 1.00 94.25 88 VAL A N 1
ATOM 688 C CA . VAL A 1 88 ? 3.293 5.142 -1.327 1.00 94.25 88 VAL A CA 1
ATOM 689 C C . VAL A 1 88 ? 2.915 6.528 -0.807 1.00 94.25 88 VAL A C 1
ATOM 691 O O . VAL A 1 88 ? 1.926 6.624 -0.083 1.00 94.25 88 VAL A O 1
ATOM 694 N N . ALA A 1 89 ? 3.607 7.597 -1.208 1.00 92.25 89 ALA A N 1
ATOM 695 C CA . ALA A 1 89 ? 3.249 8.960 -0.807 1.00 92.25 89 ALA A CA 1
ATOM 696 C C . ALA A 1 89 ? 1.813 9.330 -1.230 1.00 92.25 89 ALA A C 1
ATOM 698 O O . ALA A 1 89 ? 1.084 9.972 -0.474 1.00 92.25 89 ALA A O 1
ATOM 699 N N . ALA A 1 90 ? 1.346 8.847 -2.387 1.00 90.50 90 ALA A N 1
ATOM 700 C CA . ALA A 1 90 ? -0.049 9.021 -2.790 1.00 90.50 90 ALA A CA 1
ATOM 701 C C . ALA A 1 90 ? -1.022 8.281 -1.850 1.00 90.50 90 ALA A C 1
ATOM 703 O O . ALA A 1 90 ? -2.089 8.801 -1.519 1.00 90.50 90 ALA A O 1
ATOM 704 N N . ALA A 1 91 ? -0.658 7.086 -1.375 1.00 94.75 91 ALA A N 1
ATOM 705 C CA . ALA A 1 91 ? -1.443 6.354 -0.381 1.00 94.75 91 ALA A CA 1
ATOM 706 C C . ALA A 1 91 ? -1.423 7.030 1.003 1.00 94.75 91 ALA A C 1
ATOM 708 O O . ALA A 1 91 ? -2.431 6.976 1.709 1.00 94.75 91 ALA A O 1
ATOM 709 N N . GLU A 1 92 ? -0.328 7.700 1.378 1.00 95.38 92 GLU A N 1
ATOM 710 C CA . GLU A 1 92 ? -0.271 8.560 2.568 1.00 95.38 92 GLU A CA 1
ATOM 711 C C . GLU A 1 92 ? -1.316 9.674 2.479 1.00 95.38 92 GLU A C 1
ATOM 713 O O . GLU A 1 92 ? -2.175 9.764 3.354 1.00 95.38 92 GLU A O 1
ATOM 718 N N . SER A 1 93 ? -1.349 10.424 1.372 1.00 94.62 93 SER A N 1
ATOM 719 C CA . SER A 1 93 ? -2.343 11.488 1.168 1.00 94.62 93 SER A CA 1
ATOM 720 C C . SER A 1 93 ? -3.790 10.983 1.209 1.00 94.62 93 SER A C 1
ATOM 722 O O . SER A 1 93 ? -4.672 11.664 1.729 1.00 94.62 93 SER A O 1
ATOM 724 N N . VAL A 1 94 ? -4.054 9.775 0.699 1.00 95.25 94 VAL A N 1
ATOM 725 C CA . VAL A 1 94 ? -5.383 9.141 0.774 1.00 95.25 94 VAL A CA 1
ATOM 726 C C . VAL A 1 94 ? -5.804 8.877 2.218 1.00 95.25 94 VAL A C 1
ATOM 728 O O . VAL A 1 94 ? -6.962 9.105 2.575 1.00 95.25 94 VAL A O 1
ATOM 731 N N . VAL A 1 95 ? -4.890 8.362 3.043 1.00 97.00 95 VAL A N 1
ATOM 732 C CA . VAL A 1 95 ? -5.168 8.078 4.456 1.00 97.00 95 VAL A CA 1
ATOM 733 C C . VAL A 1 95 ? -5.343 9.382 5.220 1.00 97.00 95 VAL A C 1
ATOM 735 O O . VAL A 1 95 ? -6.364 9.551 5.886 1.00 97.00 95 VAL A O 1
ATOM 738 N N . ASP A 1 96 ? -4.404 10.312 5.066 1.00 95.00 96 ASP A N 1
ATOM 739 C CA . ASP A 1 96 ? -4.382 11.577 5.800 1.00 95.00 96 ASP A CA 1
ATOM 740 C C . ASP A 1 96 ? -5.584 12.471 5.430 1.00 95.00 96 ASP A C 1
ATOM 742 O O . ASP A 1 96 ? -6.146 13.138 6.291 1.00 95.00 96 ASP A O 1
ATOM 746 N N . GLY A 1 97 ? -6.060 12.427 4.179 1.00 95.06 97 GLY A N 1
ATOM 747 C CA . GLY A 1 97 ? -7.274 13.134 3.752 1.00 95.06 97 GLY A CA 1
ATOM 748 C C . GLY A 1 97 ? -8.588 12.376 3.991 1.00 95.06 97 GLY A C 1
ATOM 749 O O . GLY A 1 97 ? -9.664 12.923 3.758 1.00 95.06 97 GLY A O 1
ATOM 750 N N . GLY A 1 98 ? -8.538 11.096 4.369 1.00 94.62 98 GLY A N 1
ATOM 751 C CA . GLY A 1 98 ? -9.722 10.243 4.517 1.00 94.62 98 GLY A CA 1
ATOM 752 C C . GLY A 1 98 ? -10.086 9.890 5.955 1.00 94.62 98 GLY A C 1
ATOM 753 O O . GLY A 1 98 ? -11.241 9.520 6.205 1.00 94.62 98 GLY A O 1
ATOM 754 N N . VAL A 1 99 ? -9.124 9.969 6.871 1.00 97.44 99 VAL A N 1
ATOM 755 C CA . VAL A 1 99 ? -9.296 9.638 8.285 1.00 97.44 99 VAL A CA 1
ATOM 756 C C . VAL A 1 99 ? -9.486 10.914 9.098 1.00 97.44 99 VAL A C 1
ATOM 758 O O . VAL A 1 99 ? -8.693 11.839 9.013 1.00 97.44 99 VAL A O 1
ATOM 761 N N . GLU A 1 100 ? -10.545 10.942 9.901 1.00 96.56 100 GLU A N 1
ATOM 762 C CA . GLU A 1 100 ? -10.959 12.127 10.675 1.00 96.56 100 GLU A CA 1
ATOM 763 C C . GLU A 1 100 ? -10.614 12.012 12.168 1.00 96.56 100 GLU A C 1
ATOM 765 O O . GLU A 1 100 ? -10.827 12.944 12.937 1.00 96.56 100 GLU A O 1
ATOM 770 N N . VAL A 1 101 ? -10.100 10.855 12.588 1.00 96.38 101 VAL A N 1
ATOM 771 C CA . VAL A 1 101 ? -9.748 10.553 13.979 1.00 96.38 101 VAL A CA 1
ATOM 772 C C . VAL A 1 101 ? -8.238 10.414 14.145 1.00 96.38 101 VAL A C 1
ATOM 774 O O . VAL A 1 101 ? -7.523 10.090 13.197 1.00 96.38 101 VAL A O 1
ATOM 777 N N . GLU A 1 102 ? -7.740 10.629 15.361 1.00 95.00 102 GLU A N 1
ATOM 778 C CA . GLU A 1 102 ? -6.310 10.512 15.639 1.00 95.00 102 GLU A CA 1
ATOM 779 C C . GLU A 1 102 ? -5.793 9.084 15.429 1.00 95.00 102 GLU A C 1
ATOM 781 O O . GLU A 1 102 ? -6.374 8.097 15.879 1.00 95.00 102 GLU A O 1
ATOM 786 N N . LEU A 1 103 ? -4.640 8.971 14.776 1.00 95.50 103 LEU A N 1
ATOM 787 C CA . LEU A 1 103 ? -3.965 7.699 14.566 1.00 95.50 103 LEU A CA 1
ATOM 788 C C . LEU A 1 103 ? -2.609 7.703 15.251 1.00 95.50 103 LEU A C 1
ATOM 790 O O . LEU A 1 103 ? -1.812 8.631 15.100 1.00 95.50 103 LEU A O 1
ATOM 794 N N . SER A 1 104 ? -2.277 6.592 15.903 1.00 94.94 104 SER A N 1
ATOM 795 C CA . SER A 1 104 ? -0.872 6.301 16.171 1.00 94.94 104 SER A CA 1
ATOM 796 C C . SER A 1 104 ? -0.118 6.113 14.851 1.00 94.94 104 SER A C 1
ATOM 798 O O . SER A 1 104 ? -0.668 5.621 13.860 1.00 94.94 104 SER A O 1
ATOM 800 N N . ARG A 1 105 ? 1.188 6.407 14.855 1.00 94.00 105 ARG A N 1
ATOM 801 C CA . ARG A 1 105 ? 2.073 6.191 13.696 1.00 94.00 105 ARG A CA 1
ATOM 802 C C . ARG A 1 105 ? 1.917 4.788 13.101 1.00 94.00 105 ARG A C 1
ATOM 804 O O . ARG A 1 105 ? 1.801 4.626 11.894 1.00 94.00 105 ARG A O 1
ATOM 811 N N . ARG A 1 106 ? 1.835 3.779 13.971 1.00 95.06 106 ARG A N 1
ATOM 812 C CA . ARG A 1 106 ? 1.660 2.371 13.602 1.00 95.06 106 ARG A CA 1
ATOM 813 C C . ARG A 1 106 ? 0.352 2.118 12.845 1.00 95.06 106 ARG A C 1
ATOM 815 O O . ARG A 1 106 ? 0.363 1.443 11.820 1.00 95.06 106 ARG A O 1
ATOM 822 N N . GLN A 1 107 ? -0.763 2.630 13.366 1.00 97.44 107 GLN A N 1
ATOM 823 C CA . GLN A 1 107 ? -2.079 2.482 12.741 1.00 97.44 107 GLN A CA 1
ATOM 824 C C . GLN A 1 107 ? -2.109 3.159 11.376 1.00 97.44 107 GLN A C 1
ATOM 826 O O . GLN A 1 107 ? -2.563 2.552 10.408 1.00 97.44 107 GLN A O 1
ATOM 831 N N . ARG A 1 108 ? -1.563 4.376 11.289 1.00 97.31 108 ARG A N 1
ATOM 832 C CA . ARG A 1 108 ? -1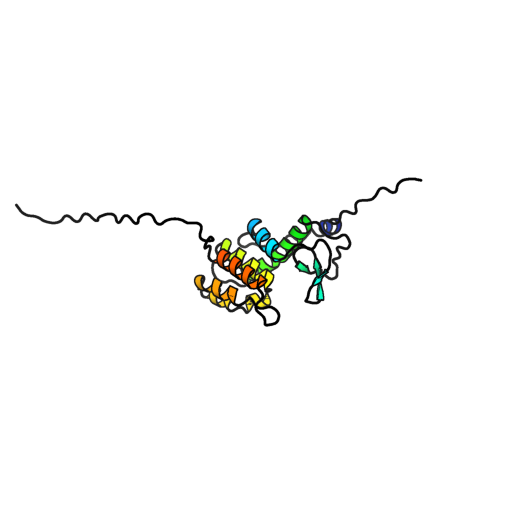.448 5.111 10.032 1.00 97.31 108 ARG A CA 1
ATOM 833 C C . ARG A 1 108 ? -0.656 4.321 8.993 1.00 97.31 108 ARG A C 1
ATOM 835 O O . ARG A 1 108 ? -1.170 4.082 7.911 1.00 97.31 108 ARG A O 1
ATOM 842 N N . GLU A 1 109 ? 0.538 3.829 9.322 1.00 96.88 109 GLU A N 1
ATOM 843 C CA . GLU A 1 109 ? 1.352 3.053 8.371 1.00 96.88 109 GLU A CA 1
ATOM 844 C C . GLU A 1 109 ? 0.658 1.757 7.901 1.00 96.88 109 GLU A C 1
ATOM 846 O O . GLU A 1 109 ? 0.747 1.396 6.726 1.00 96.88 109 GLU A O 1
ATOM 851 N N . ALA A 1 110 ? -0.087 1.077 8.781 1.00 98.00 110 ALA A N 1
ATOM 852 C CA . ALA A 1 110 ? -0.888 -0.085 8.396 1.00 98.00 110 ALA A CA 1
ATOM 853 C C . ALA A 1 110 ? -2.026 0.288 7.425 1.00 98.00 110 ALA A C 1
ATOM 855 O O . ALA A 1 110 ? -2.289 -0.444 6.470 1.00 98.00 110 ALA A O 1
ATOM 856 N N . LEU A 1 111 ? -2.679 1.437 7.637 1.00 98.31 111 LEU A N 1
ATOM 857 C CA . LEU A 1 111 ? -3.694 1.961 6.721 1.00 98.31 111 LEU A CA 1
ATOM 858 C C . LEU A 1 111 ? -3.096 2.399 5.385 1.00 98.31 111 LEU A C 1
ATOM 860 O O . LEU A 1 111 ? -3.735 2.183 4.362 1.00 98.31 111 LEU A O 1
ATOM 864 N N . VAL A 1 112 ? -1.877 2.943 5.372 1.00 97.81 112 VAL A N 1
ATOM 865 C CA . VAL A 1 112 ? -1.168 3.307 4.136 1.00 97.81 112 VAL A CA 1
ATOM 866 C C . VAL A 1 112 ? -0.879 2.059 3.303 1.00 97.81 112 VAL A C 1
ATOM 868 O O . VAL A 1 112 ? -1.239 2.022 2.131 1.00 97.81 112 VAL A O 1
ATOM 871 N N . SER A 1 113 ? -0.350 0.986 3.910 1.00 97.88 113 SER A N 1
ATOM 872 C CA . SER A 1 113 ? -0.196 -0.318 3.231 1.00 97.88 113 SER A CA 1
ATOM 873 C C . SER A 1 113 ? -1.524 -0.848 2.684 1.00 97.88 113 SER A C 1
ATOM 875 O O . SER A 1 113 ? -1.586 -1.393 1.576 1.00 97.88 113 SER A O 1
ATOM 877 N N . PHE A 1 114 ? -2.594 -0.691 3.468 1.00 98.31 114 PHE A N 1
ATOM 878 C CA . PHE A 1 114 ? -3.925 -1.142 3.094 1.00 98.31 114 PHE A CA 1
ATOM 879 C C . PHE A 1 114 ? -4.464 -0.351 1.889 1.00 98.31 114 PHE A C 1
ATOM 881 O O . PHE A 1 114 ? -4.878 -0.969 0.906 1.00 98.31 114 PHE A O 1
ATOM 888 N N . ALA A 1 115 ? -4.405 0.983 1.946 1.00 97.75 115 ALA A N 1
ATOM 889 C CA . ALA A 1 115 ? -4.857 1.910 0.911 1.00 97.75 115 ALA A CA 1
ATOM 890 C C . ALA A 1 115 ? -4.043 1.783 -0.381 1.00 97.75 115 ALA A C 1
ATOM 892 O O . ALA A 1 115 ? -4.633 1.788 -1.458 1.00 97.75 115 ALA A O 1
ATOM 893 N N . PHE A 1 116 ? -2.726 1.584 -0.273 1.00 96.12 116 PHE A N 1
ATOM 894 C CA . PHE A 1 116 ? -1.848 1.307 -1.409 1.00 96.12 116 PHE A CA 1
ATOM 895 C C . PHE A 1 116 ? -2.346 0.105 -2.222 1.00 96.12 116 PHE A C 1
ATOM 897 O O . PHE A 1 116 ? -2.435 0.169 -3.442 1.00 96.12 116 PHE A O 1
ATOM 904 N N . ASN A 1 117 ? -2.764 -0.975 -1.552 1.00 96.19 117 ASN A N 1
ATOM 905 C CA . ASN A 1 117 ? -3.226 -2.171 -2.255 1.00 96.19 117 ASN A CA 1
ATOM 906 C C . ASN A 1 117 ? -4.621 -2.053 -2.866 1.00 96.19 117 ASN A C 1
ATOM 908 O O . ASN A 1 117 ? -4.849 -2.565 -3.957 1.00 96.19 117 ASN A O 1
ATOM 912 N N . ILE A 1 118 ? -5.581 -1.480 -2.133 1.00 95.56 118 ILE A N 1
ATOM 913 C CA . ILE A 1 118 ? -6.981 -1.464 -2.587 1.00 95.56 118 ILE A CA 1
ATOM 914 C C . ILE A 1 118 ? -7.298 -0.243 -3.461 1.00 95.56 118 ILE A C 1
ATOM 916 O O . ILE A 1 118 ? -8.318 -0.223 -4.149 1.00 95.56 118 ILE A O 1
ATOM 920 N N . GLY A 1 119 ? -6.436 0.775 -3.427 1.00 94.94 119 GLY A N 1
ATOM 921 C CA . GLY A 1 119 ? -6.592 2.041 -4.127 1.00 94.94 119 GLY A CA 1
ATOM 922 C C . GLY A 1 119 ? -7.468 3.065 -3.393 1.00 94.94 119 GLY A C 1
ATOM 923 O O . GLY A 1 119 ? -8.327 2.740 -2.567 1.00 94.94 119 GLY A O 1
ATOM 924 N N . ALA A 1 120 ? -7.281 4.336 -3.759 1.00 95.44 120 ALA A N 1
ATOM 925 C CA . ALA A 1 120 ? -7.913 5.496 -3.127 1.00 95.44 120 ALA A CA 1
ATOM 926 C C . ALA A 1 120 ? -9.445 5.409 -3.069 1.00 95.44 120 ALA A C 1
ATOM 928 O O . ALA A 1 120 ? -10.052 5.505 -2.002 1.00 95.44 120 ALA A O 1
ATOM 929 N N . ARG A 1 121 ? -10.088 5.178 -4.221 1.00 96.44 121 ARG A N 1
ATOM 930 C CA . ARG A 1 121 ? -11.555 5.125 -4.320 1.00 96.44 121 ARG A CA 1
ATOM 931 C C . ARG A 1 121 ? -12.146 4.050 -3.408 1.00 96.44 121 ARG A C 1
ATOM 933 O O . ARG A 1 121 ? -13.135 4.298 -2.721 1.00 96.44 121 ARG A O 1
ATOM 940 N N . ALA A 1 122 ? -11.543 2.863 -3.395 1.00 97.12 122 ALA A N 1
ATOM 941 C CA . ALA A 1 122 ? -11.990 1.762 -2.554 1.00 97.12 122 ALA A CA 1
ATOM 942 C C . ALA A 1 122 ? -11.834 2.102 -1.064 1.00 97.12 122 ALA A C 1
ATOM 944 O O . ALA A 1 122 ? -12.747 1.839 -0.281 1.00 97.12 122 ALA A O 1
ATOM 945 N N . PHE A 1 123 ? -10.729 2.751 -0.683 1.00 98.31 123 PHE A N 1
ATOM 946 C CA . PHE A 1 123 ? -10.495 3.217 0.682 1.00 98.31 123 PHE A CA 1
ATOM 947 C C . PHE A 1 123 ? -11.555 4.227 1.141 1.00 98.31 123 PHE A C 1
ATOM 949 O O . PHE A 1 123 ? -12.210 3.996 2.163 1.00 98.31 123 PHE A O 1
ATOM 956 N N . TYR A 1 124 ? -11.804 5.289 0.366 1.00 97.94 124 TYR A N 1
ATOM 957 C CA . TYR A 1 124 ? -12.782 6.330 0.712 1.00 97.94 124 TYR A CA 1
ATOM 958 C C . TYR A 1 124 ? -14.212 5.794 0.867 1.00 97.94 124 TYR A C 1
ATOM 960 O O . TYR A 1 124 ? -14.954 6.238 1.748 1.00 97.94 124 TYR A O 1
ATOM 968 N N . LEU A 1 125 ? -14.601 4.811 0.053 1.00 97.38 125 LEU A N 1
ATOM 969 C CA . LEU A 1 125 ? -15.938 4.207 0.099 1.00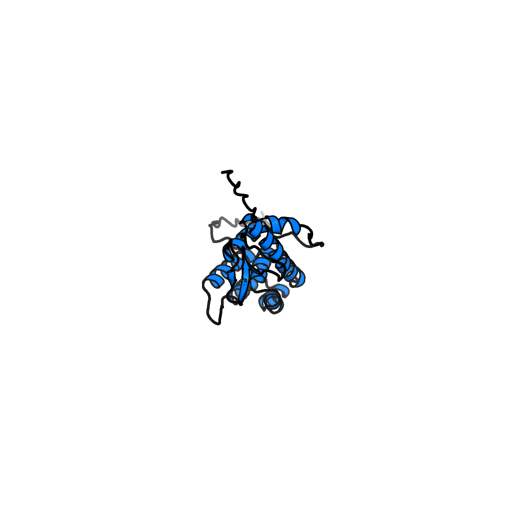 97.38 125 LEU A CA 1
ATOM 970 C C . LEU A 1 125 ? -16.052 3.053 1.112 1.00 97.38 125 LEU A C 1
ATOM 972 O O . LEU A 1 125 ? -17.152 2.559 1.390 1.00 97.38 125 LEU A O 1
ATOM 976 N N . SER A 1 126 ? -14.932 2.609 1.683 1.00 98.12 126 SER A N 1
ATOM 977 C CA . SER A 1 126 ? -14.894 1.422 2.530 1.00 98.12 126 SER A CA 1
ATOM 978 C C . SER A 1 126 ? -15.731 1.579 3.805 1.00 98.12 126 SER A C 1
ATOM 980 O O . SER A 1 126 ? -15.817 2.642 4.425 1.00 98.12 126 SER A O 1
ATOM 982 N N . SER A 1 127 ? -16.328 0.473 4.261 1.00 98.06 127 SER A N 1
ATOM 983 C CA . SER A 1 127 ? -16.860 0.412 5.629 1.00 98.06 127 SER A CA 1
ATOM 984 C C . SER A 1 127 ? -15.756 0.544 6.675 1.00 98.06 127 SER A C 1
ATOM 986 O O . SER A 1 127 ? -16.039 1.014 7.767 1.00 98.06 127 SER A O 1
ATOM 988 N N . LEU A 1 128 ? -14.516 0.160 6.342 1.00 98.50 128 LEU A N 1
ATOM 989 C CA . LEU A 1 128 ? -13.359 0.307 7.222 1.00 98.50 128 LEU A CA 1
ATOM 990 C C . LEU A 1 128 ? -13.180 1.763 7.644 1.00 98.50 128 LEU A C 1
ATOM 992 O O . LEU A 1 128 ? -13.179 2.037 8.839 1.00 98.50 128 LEU A O 1
ATOM 996 N N . ARG A 1 129 ? -13.098 2.687 6.677 1.00 98.50 129 ARG A N 1
ATOM 997 C CA . ARG A 1 129 ? -12.933 4.121 6.943 1.00 98.50 129 ARG A CA 1
ATOM 998 C C . ARG A 1 129 ? -14.075 4.671 7.791 1.00 98.50 129 ARG A C 1
ATOM 1000 O O . ARG A 1 129 ? -13.829 5.351 8.774 1.00 98.50 129 ARG A O 1
ATOM 1007 N N . ARG A 1 130 ? -15.322 4.311 7.466 1.00 98.56 130 ARG A N 1
ATOM 1008 C CA . ARG A 1 130 ? -16.508 4.727 8.240 1.00 98.56 130 ARG A CA 1
ATOM 1009 C C . ARG A 1 130 ? -16.479 4.224 9.684 1.00 98.56 130 ARG A C 1
ATOM 1011 O O . ARG A 1 130 ? -16.807 4.967 10.598 1.00 98.56 130 ARG A O 1
ATOM 1018 N N . VAL A 1 131 ? -16.090 2.968 9.891 1.00 98.44 131 VAL A N 1
ATOM 1019 C CA . VAL A 1 131 ? -15.947 2.365 11.225 1.00 98.44 131 VAL A CA 1
ATOM 1020 C C . VAL A 1 131 ? -14.837 3.058 12.016 1.00 98.44 131 VAL A C 1
ATOM 1022 O O . VAL A 1 131 ? -15.042 3.387 13.181 1.00 98.44 131 VAL A O 1
ATOM 1025 N N . LEU A 1 132 ? -13.696 3.319 11.376 1.00 98.62 13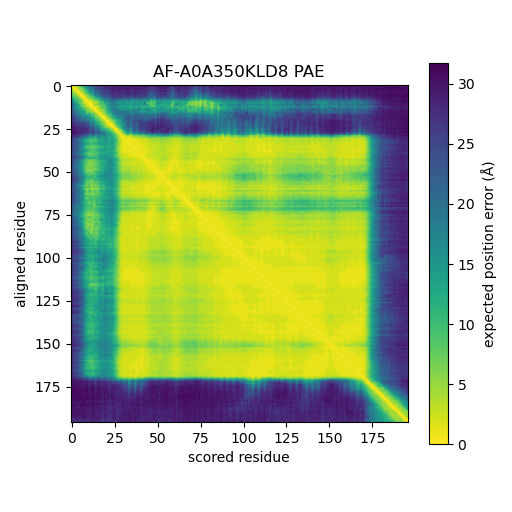2 LEU A N 1
ATOM 1026 C CA . LEU A 1 132 ? -12.575 4.029 11.983 1.00 98.62 132 LEU A CA 1
ATOM 1027 C C . LEU A 1 132 ? -12.949 5.466 12.371 1.00 98.62 132 LEU A C 1
ATOM 1029 O O . LEU A 1 132 ? -12.755 5.831 13.524 1.00 98.62 132 LEU A O 1
ATOM 1033 N N . ASN A 1 133 ? -13.544 6.244 11.461 1.00 98.31 133 ASN A N 1
ATOM 1034 C CA . ASN A 1 133 ? -13.947 7.630 11.734 1.00 98.31 133 ASN A CA 1
ATOM 1035 C C . ASN A 1 133 ? -15.054 7.719 12.801 1.00 98.31 133 ASN A C 1
ATOM 1037 O O . ASN A 1 133 ? -15.191 8.737 13.464 1.00 98.31 133 ASN A O 1
ATOM 1041 N N . ALA A 1 134 ? -15.794 6.631 13.043 1.00 98.38 134 ALA A N 1
ATOM 1042 C CA . ALA A 1 134 ? -16.704 6.507 14.184 1.00 98.38 134 ALA A CA 1
ATOM 1043 C C . ALA A 1 134 ? -15.995 6.149 15.513 1.00 98.38 134 ALA A C 1
ATOM 1045 O O . ALA A 1 134 ? -16.661 5.761 16.474 1.00 98.38 134 ALA A O 1
ATOM 1046 N N . GLY A 1 135 ? -14.659 6.199 15.567 1.00 97.50 135 GLY A N 1
ATOM 1047 C CA . GLY A 1 135 ? -13.844 5.910 16.751 1.00 97.50 135 GLY A CA 1
ATOM 1048 C C . GLY A 1 135 ? -13.720 4.424 17.108 1.00 97.50 135 GLY A C 1
ATOM 1049 O O . GLY A 1 135 ? -13.244 4.090 18.191 1.00 97.50 135 GLY A O 1
ATOM 1050 N N . ARG A 1 136 ? -14.143 3.504 16.232 1.00 98.19 136 ARG A N 1
ATOM 1051 C CA . ARG A 1 136 ? -14.193 2.055 16.518 1.00 98.19 136 ARG A CA 1
ATOM 1052 C C . ARG A 1 136 ? -12.932 1.342 16.032 1.00 98.19 136 ARG A C 1
ATOM 1054 O O . ARG A 1 136 ? -12.970 0.527 15.106 1.00 98.19 136 ARG A O 1
ATOM 1061 N N . TYR A 1 137 ? -11.794 1.679 16.634 1.00 97.81 137 TYR A N 1
ATOM 1062 C CA . TYR A 1 137 ? -10.474 1.160 16.247 1.00 97.81 137 TYR A CA 1
ATOM 1063 C C . TYR A 1 137 ? -10.379 -0.370 16.327 1.00 97.81 137 TYR A C 1
ATOM 1065 O O . TYR A 1 137 ? -9.792 -1.006 15.453 1.00 97.81 137 TYR A O 1
ATOM 1073 N N . ASP A 1 138 ? -10.994 -0.971 17.343 1.00 97.12 138 ASP A N 1
ATOM 1074 C CA . ASP A 1 138 ? -11.034 -2.415 17.596 1.00 97.12 138 ASP A CA 1
ATOM 1075 C C . ASP A 1 138 ? -11.694 -3.212 16.456 1.00 97.12 138 ASP A C 1
ATOM 1077 O O . ASP A 1 138 ? -11.386 -4.384 16.238 1.00 97.12 138 ASP A O 1
ATOM 1081 N N . GLN A 1 139 ? -12.565 -2.567 15.677 1.00 98.06 139 GLN A N 1
ATOM 1082 C CA . GLN A 1 139 ? -13.292 -3.201 14.578 1.00 98.06 139 GLN A CA 1
ATOM 1083 C C . GLN A 1 139 ? -12.547 -3.133 13.239 1.00 98.06 139 GLN A C 1
ATOM 1085 O O . GLN A 1 139 ? -12.873 -3.893 12.320 1.00 98.06 139 GLN A O 1
ATOM 1090 N N . VAL A 1 140 ? -11.538 -2.266 13.108 1.00 98.31 140 VAL A N 1
ATOM 1091 C CA . VAL A 1 140 ? -10.756 -2.084 11.872 1.00 98.31 140 VAL A CA 1
ATOM 1092 C C . VAL A 1 140 ? -10.117 -3.390 11.374 1.00 98.31 140 VAL A C 1
ATOM 1094 O O . VAL A 1 140 ? -10.292 -3.695 10.190 1.00 98.31 140 VAL A O 1
ATOM 1097 N N . PRO A 1 141 ? -9.478 -4.226 12.220 1.00 98.19 141 PRO A N 1
ATOM 1098 C CA . PRO A 1 141 ? -8.942 -5.531 11.815 1.00 98.19 141 PRO A CA 1
ATOM 1099 C C . PRO A 1 141 ? -9.954 -6.414 11.079 1.00 98.19 141 PRO A C 1
ATOM 1101 O O . PRO A 1 141 ? -9.663 -6.978 10.022 1.00 98.19 141 PRO A O 1
ATOM 1104 N N . LYS A 1 142 ? -11.186 -6.492 11.596 1.00 98.00 142 LYS A N 1
ATOM 1105 C CA . LYS A 1 142 ? -12.263 -7.268 10.973 1.00 98.00 142 LYS A CA 1
ATOM 1106 C C . LYS A 1 142 ? -12.689 -6.662 9.636 1.00 98.00 142 LYS A C 1
ATOM 1108 O O . LYS A 1 142 ? -13.016 -7.401 8.711 1.00 98.00 142 LYS A O 1
ATOM 1113 N N . GLN A 1 143 ? -12.667 -5.334 9.510 1.00 98.31 143 GLN A N 1
ATOM 1114 C CA . GLN A 1 143 ? -12.967 -4.666 8.243 1.00 98.31 143 GLN A CA 1
ATOM 1115 C C . GLN A 1 143 ? -11.879 -4.908 7.191 1.00 98.31 143 GLN A C 1
ATOM 1117 O O . GLN A 1 143 ? -12.226 -5.120 6.031 1.00 98.31 143 GLN A O 1
ATOM 1122 N N . MET A 1 144 ? -10.596 -4.957 7.571 1.00 98.38 144 MET A N 1
ATOM 1123 C CA . MET A 1 144 ? -9.506 -5.300 6.644 1.00 98.38 144 MET A CA 1
ATOM 1124 C C . MET A 1 144 ? -9.716 -6.690 6.036 1.00 98.38 144 MET A C 1
ATOM 1126 O O . MET A 1 144 ? -9.581 -6.863 4.827 1.00 98.38 144 MET A O 1
ATOM 1130 N N . MET A 1 145 ? -10.147 -7.661 6.846 1.00 98.19 145 MET A N 1
ATOM 1131 C CA . MET A 1 145 ? -10.396 -9.043 6.411 1.00 98.19 145 MET A CA 1
ATOM 1132 C C . MET A 1 145 ? -11.535 -9.207 5.395 1.00 98.19 145 MET A C 1
ATOM 1134 O O . MET A 1 145 ? -11.683 -10.284 4.825 1.00 98.19 145 MET A O 1
ATOM 1138 N N . ARG A 1 146 ? -12.327 -8.164 5.121 1.00 97.50 146 ARG A N 1
ATOM 1139 C CA . ARG A 1 146 ? -13.337 -8.185 4.049 1.00 97.50 146 ARG A CA 1
ATOM 1140 C C . ARG A 1 146 ? -12.724 -7.996 2.656 1.00 97.50 146 ARG A C 1
ATOM 1142 O O . ARG A 1 146 ? -13.377 -8.302 1.666 1.00 97.50 146 ARG A O 1
ATOM 1149 N N . TRP A 1 147 ? -11.472 -7.545 2.580 1.00 97.62 147 TRP A N 1
ATOM 1150 C CA . TRP A 1 147 ? -10.740 -7.258 1.342 1.00 97.62 147 TRP A CA 1
ATOM 1151 C C . TRP A 1 147 ? -9.774 -8.391 0.987 1.00 97.62 147 TRP A C 1
ATOM 1153 O O . TRP A 1 147 ? -8.572 -8.190 0.830 1.00 97.62 147 TRP A O 1
ATOM 1163 N N . VAL A 1 148 ? -10.307 -9.613 0.921 1.00 97.62 148 VAL A N 1
ATOM 1164 C CA . VAL A 1 148 ? -9.530 -10.835 0.648 1.00 97.62 148 VAL A CA 1
ATOM 1165 C C . VAL A 1 148 ? -9.926 -11.529 -0.652 1.00 97.62 148 VAL A C 1
ATOM 1167 O O . VAL A 1 148 ? -9.486 -12.647 -0.900 1.00 97.62 148 VAL A O 1
ATOM 1170 N N . TYR A 1 149 ? -10.752 -10.884 -1.472 1.00 94.00 149 TYR A N 1
ATOM 1171 C CA . TYR A 1 149 ? -11.269 -11.452 -2.710 1.00 94.00 149 TYR A CA 1
ATOM 1172 C C . TYR A 1 149 ? -10.532 -10.884 -3.922 1.00 94.00 149 TYR A C 1
ATOM 1174 O O . TYR A 1 149 ? -10.311 -9.678 -4.004 1.00 94.00 149 TYR A O 1
ATOM 1182 N N . ALA A 1 150 ? -10.195 -11.752 -4.869 1.00 91.38 150 ALA A N 1
ATOM 1183 C CA . ALA A 1 150 ? -9.757 -11.403 -6.212 1.00 91.38 150 ALA A CA 1
ATOM 1184 C C . ALA A 1 150 ? -10.634 -12.188 -7.193 1.00 91.38 150 ALA A C 1
ATOM 1186 O O . ALA A 1 150 ? -10.815 -13.392 -7.016 1.00 91.38 150 ALA A O 1
ATOM 1187 N N . ASP A 1 151 ? -11.225 -11.496 -8.168 1.00 88.75 151 ASP A N 1
ATOM 1188 C CA . ASP A 1 151 ? -12.150 -12.091 -9.145 1.00 88.75 151 ASP A CA 1
ATOM 1189 C C . ASP A 1 151 ? -13.264 -12.947 -8.495 1.00 88.75 151 ASP A C 1
ATOM 1191 O O . ASP A 1 151 ? -13.492 -14.112 -8.813 1.00 88.75 151 ASP A O 1
ATOM 1195 N N . GLY A 1 152 ? -13.897 -12.392 -7.452 1.00 92.62 152 GLY A N 1
ATOM 1196 C CA . GLY A 1 152 ? -14.982 -13.046 -6.709 1.00 92.62 152 GLY A CA 1
ATOM 1197 C C . GLY A 1 152 ? -14.569 -14.217 -5.805 1.00 92.62 152 GLY A C 1
ATOM 1198 O O . GLY A 1 152 ? -15.409 -14.738 -5.074 1.00 92.62 152 GLY A O 1
ATOM 1199 N N . LYS A 1 153 ? -13.292 -14.618 -5.784 1.00 94.31 153 LYS A N 1
ATOM 1200 C CA . LYS A 1 153 ? -12.788 -15.754 -4.993 1.00 94.31 153 LYS A CA 1
ATOM 1201 C C . LYS A 1 153 ? -11.824 -15.301 -3.907 1.00 94.31 153 LYS A C 1
ATOM 1203 O O . LYS A 1 153 ? -11.081 -14.341 -4.083 1.00 94.31 153 LYS A O 1
ATOM 1208 N N . ILE A 1 154 ? -11.808 -16.008 -2.777 1.00 96.00 154 ILE A N 1
ATOM 1209 C CA . ILE A 1 154 ? -10.846 -15.733 -1.703 1.00 96.00 154 ILE A CA 1
ATOM 1210 C C . ILE A 1 154 ? -9.426 -15.996 -2.219 1.00 96.00 154 ILE A C 1
ATOM 1212 O O . ILE A 1 154 ? -9.105 -17.098 -2.656 1.00 96.00 154 ILE A O 1
ATOM 1216 N N . CYS A 1 155 ? -8.563 -14.990 -2.120 1.00 96.69 155 CYS A N 1
ATOM 1217 C CA . CYS A 1 155 ? -7.156 -15.067 -2.481 1.00 96.69 155 CYS A CA 1
ATOM 1218 C C . CYS A 1 155 ? -6.302 -15.262 -1.225 1.00 96.69 155 CYS A C 1
ATOM 1220 O O . CYS A 1 155 ? -6.244 -14.392 -0.351 1.00 96.69 155 CYS A O 1
ATOM 1222 N N . ALA A 1 156 ? -5.585 -16.386 -1.144 1.00 96.25 156 ALA A N 1
ATOM 1223 C CA . ALA A 1 156 ? -4.722 -16.708 -0.005 1.00 96.25 156 ALA A CA 1
ATOM 1224 C C . ALA A 1 156 ? -3.647 -15.633 0.256 1.00 96.25 156 ALA A C 1
ATOM 1226 O O . ALA A 1 156 ? -3.355 -15.312 1.412 1.00 96.25 156 ALA A O 1
ATOM 1227 N N . GLY A 1 157 ? -3.104 -15.025 -0.807 1.00 94.88 157 GLY A N 1
ATOM 1228 C CA . GLY A 1 157 ? -2.156 -13.913 -0.704 1.00 94.88 157 GLY A CA 1
ATOM 1229 C C . GLY A 1 157 ? -2.767 -12.684 -0.026 1.00 94.88 157 GLY A C 1
ATOM 1230 O O . GLY A 1 157 ? -2.174 -12.133 0.905 1.00 94.88 157 GLY A O 1
ATOM 1231 N N . LEU A 1 158 ? -3.994 -12.309 -0.407 1.00 96.50 158 LEU A N 1
ATOM 1232 C CA . LEU A 1 158 ? -4.712 -11.204 0.231 1.00 96.50 158 LEU A CA 1
ATOM 1233 C C . LEU A 1 158 ? -5.072 -11.528 1.682 1.00 96.50 158 LEU A C 1
ATOM 1235 O O . LEU A 1 158 ? -4.893 -10.673 2.544 1.00 96.50 158 LEU A O 1
ATOM 1239 N N . VAL A 1 159 ? -5.492 -12.760 1.991 1.00 97.81 159 VAL A N 1
ATOM 1240 C CA . VAL A 1 159 ? -5.725 -13.201 3.380 1.00 97.81 159 VAL A CA 1
ATOM 1241 C C . VAL A 1 159 ? -4.470 -13.000 4.231 1.00 97.81 159 VAL A C 1
ATOM 1243 O O . VAL A 1 159 ? -4.549 -12.419 5.316 1.00 97.81 159 VAL A O 1
ATOM 1246 N N . LYS A 1 160 ? -3.302 -13.438 3.744 1.00 97.56 160 LYS A N 1
ATOM 1247 C CA . LYS A 1 160 ? -2.022 -13.269 4.448 1.00 97.56 160 LYS A CA 1
ATOM 1248 C C . LYS A 1 160 ? -1.692 -11.790 4.666 1.00 97.56 160 LYS A C 1
ATOM 1250 O O . LYS A 1 160 ? -1.328 -11.413 5.780 1.00 97.56 160 LYS A O 1
ATOM 1255 N N . ARG A 1 161 ? -1.867 -10.954 3.637 1.00 97.88 161 ARG A N 1
ATOM 1256 C CA . ARG A 1 161 ? -1.631 -9.506 3.716 1.00 97.88 161 ARG A CA 1
ATOM 1257 C C . ARG A 1 161 ? -2.559 -8.820 4.716 1.00 97.88 161 ARG A C 1
ATOM 1259 O O . ARG A 1 161 ? -2.067 -8.159 5.625 1.00 97.88 161 ARG A O 1
ATOM 1266 N N . ARG A 1 162 ? -3.877 -9.037 4.622 1.00 98.44 162 ARG A N 1
ATOM 1267 C CA . ARG A 1 162 ? -4.856 -8.409 5.526 1.00 98.44 162 ARG A CA 1
ATOM 1268 C C . ARG A 1 162 ? -4.650 -8.826 6.979 1.00 98.44 162 ARG A C 1
ATOM 1270 O O . ARG A 1 162 ? -4.779 -7.989 7.864 1.00 98.44 162 ARG A O 1
ATOM 1277 N N . ARG A 1 163 ? -4.263 -10.082 7.242 1.00 97.88 163 ARG A N 1
ATOM 1278 C CA . ARG A 1 163 ? -3.888 -10.524 8.598 1.00 97.88 163 ARG A CA 1
ATOM 1279 C C . ARG A 1 163 ? -2.681 -9.756 9.130 1.00 97.88 163 ARG A C 1
ATOM 1281 O O . ARG A 1 163 ? -2.721 -9.281 10.258 1.00 97.88 163 ARG A O 1
ATOM 1288 N N . ALA A 1 164 ? -1.628 -9.612 8.330 1.00 97.56 164 ALA A N 1
ATOM 1289 C CA . ALA A 1 164 ? -0.430 -8.887 8.740 1.00 97.56 164 ALA A CA 1
ATOM 1290 C C . ALA A 1 164 ? -0.708 -7.393 8.985 1.00 97.56 164 ALA A C 1
ATOM 1292 O O . ALA A 1 164 ? -0.253 -6.847 9.987 1.00 97.56 164 ALA A O 1
ATOM 1293 N N . GLU A 1 165 ? -1.497 -6.747 8.127 1.00 98.19 165 GLU A N 1
ATOM 1294 C CA . GLU A 1 165 ? -1.921 -5.352 8.312 1.00 98.19 165 GLU A CA 1
ATOM 1295 C C . GLU A 1 165 ? -2.828 -5.179 9.537 1.00 98.19 165 GLU A C 1
ATOM 1297 O O . GLU A 1 165 ? -2.655 -4.229 10.292 1.00 98.19 165 GLU A O 1
ATOM 1302 N N . ALA A 1 166 ? -3.741 -6.117 9.799 1.00 98.00 166 ALA A N 1
ATOM 1303 C CA . ALA A 1 166 ? -4.604 -6.103 10.979 1.00 98.00 166 ALA A CA 1
ATOM 1304 C C . ALA A 1 166 ? -3.809 -6.227 12.290 1.00 98.00 166 ALA A C 1
ATOM 1306 O O . ALA A 1 166 ? -4.067 -5.503 13.256 1.00 98.00 166 ALA A O 1
ATOM 1307 N N . VAL A 1 167 ? -2.821 -7.124 12.315 1.00 97.06 167 VAL A N 1
ATOM 1308 C CA . VAL A 1 167 ? -1.860 -7.300 13.418 1.00 97.06 167 VAL A CA 1
ATOM 1309 C C . VAL A 1 167 ? -1.049 -6.020 13.610 1.00 97.06 167 VAL A C 1
ATOM 1311 O O . VAL A 1 167 ? -0.919 -5.520 14.728 1.00 97.06 167 VAL A O 1
ATOM 1314 N N . TRP A 1 168 ? -0.560 -5.448 12.509 1.00 96.38 168 TRP A N 1
ATOM 1315 C CA . TRP A 1 168 ? 0.173 -4.190 12.515 1.00 96.38 168 TRP A CA 1
ATOM 1316 C C . TRP A 1 168 ? -0.684 -3.055 13.087 1.00 96.38 168 TRP A C 1
ATOM 1318 O O . TRP A 1 168 ? -0.253 -2.406 14.034 1.00 96.38 168 TRP A O 1
ATOM 1328 N N . PHE A 1 169 ? -1.914 -2.875 12.611 1.00 97.38 169 PHE A N 1
ATOM 1329 C CA . PHE A 1 169 ? -2.832 -1.838 13.077 1.00 97.38 169 PHE A CA 1
ATOM 1330 C C . PHE A 1 169 ? -3.173 -1.977 14.567 1.00 97.38 169 PHE A C 1
ATOM 1332 O O . PHE A 1 169 ? -3.073 -1.012 15.319 1.00 97.38 169 PHE A O 1
ATOM 1339 N N . SER A 1 170 ? -3.538 -3.185 15.005 1.00 95.06 170 SER A N 1
ATOM 1340 C CA . SER A 1 170 ? -3.936 -3.455 16.400 1.00 95.06 170 SER A CA 1
ATOM 1341 C C . SER A 1 170 ? -2.763 -3.375 17.370 1.00 95.06 170 SER A C 1
ATOM 1343 O O . SER A 1 170 ? -2.937 -3.276 18.579 1.00 95.06 170 SER A O 1
ATOM 1345 N N . GLY A 1 171 ? -1.551 -3.510 16.841 1.00 88.19 171 GLY A N 1
ATOM 1346 C CA . GLY A 1 171 ? -0.333 -3.576 17.614 1.00 88.19 171 GLY A CA 1
ATOM 1347 C C . GLY A 1 171 ? -0.187 -4.804 18.507 1.00 88.19 171 GLY A C 1
ATOM 1348 O O . GLY A 1 171 ? 0.758 -4.851 19.296 1.00 88.19 171 GLY A O 1
ATOM 1349 N N . ALA A 1 172 ? -1.055 -5.802 18.334 1.00 70.62 172 ALA A N 1
ATOM 1350 C CA . ALA A 1 172 ? -0.844 -7.137 18.856 1.00 70.62 172 ALA A CA 1
ATOM 1351 C C . ALA A 1 172 ? 0.437 -7.673 18.213 1.00 70.62 172 ALA A C 1
ATOM 1353 O O . ALA A 1 172 ? 0.451 -8.022 17.038 1.00 70.62 172 ALA A O 1
ATOM 1354 N N . ALA A 1 173 ? 1.547 -7.684 18.948 1.00 50.12 173 ALA A N 1
ATOM 1355 C CA . ALA A 1 173 ? 2.688 -8.480 18.530 1.00 50.12 173 ALA A CA 1
ATOM 1356 C C . ALA A 1 173 ? 2.196 -9.926 18.375 1.00 50.12 173 ALA A C 1
ATOM 1358 O O . ALA A 1 173 ? 1.396 -10.384 19.196 1.00 50.12 173 ALA A O 1
ATOM 1359 N N . GLY A 1 174 ? 2.655 -10.639 17.340 1.00 44.22 174 GLY A N 1
ATOM 1360 C CA . GLY A 1 174 ? 2.520 -12.095 17.321 1.00 44.22 174 GLY A CA 1
ATOM 1361 C C . GLY A 1 174 ? 2.923 -12.612 18.698 1.00 44.22 174 GLY A C 1
ATOM 1362 O O . GLY A 1 174 ? 3.944 -12.165 19.220 1.00 44.22 174 GLY A O 1
ATOM 1363 N N . ALA A 1 175 ? 2.056 -13.414 19.315 1.00 37.12 175 ALA A N 1
ATOM 1364 C CA . ALA A 1 175 ? 2.173 -13.840 20.700 1.00 37.12 175 ALA A CA 1
ATOM 1365 C C . ALA A 1 175 ? 3.559 -14.453 20.966 1.00 37.12 175 ALA A C 1
ATOM 1367 O O . ALA A 1 175 ? 3.791 -15.636 20.755 1.00 37.12 175 ALA A O 1
ATOM 1368 N N . SER A 1 176 ? 4.487 -13.615 21.414 1.00 38.91 176 SER A N 1
ATOM 1369 C CA . SER A 1 176 ? 5.730 -13.993 22.058 1.00 38.91 176 SER A CA 1
ATOM 1370 C C . SER A 1 176 ? 5.529 -13.612 23.508 1.00 38.91 176 SER A C 1
ATOM 1372 O O . SER A 1 176 ? 5.320 -12.436 23.824 1.00 38.91 176 SER A O 1
ATOM 1374 N N . GLY A 1 177 ? 5.486 -14.642 24.349 1.00 44.25 177 GLY A N 1
ATOM 1375 C CA . GLY A 1 177 ? 5.011 -14.589 25.718 1.00 44.25 177 GLY A CA 1
ATOM 1376 C C . GLY A 1 177 ? 5.551 -13.405 26.508 1.00 44.25 177 GLY A C 1
ATOM 1377 O O . GLY A 1 177 ? 6.755 -13.180 26.610 1.00 44.25 177 GLY A O 1
ATOM 1378 N N . ARG A 1 178 ? 4.630 -12.684 27.140 1.00 39.88 178 ARG A N 1
ATOM 1379 C CA . ARG A 1 178 ? 4.903 -12.094 28.441 1.00 39.88 178 ARG A CA 1
ATOM 1380 C C . ARG A 1 178 ? 3.922 -12.709 29.415 1.00 39.88 178 ARG A C 1
ATOM 1382 O O . ARG A 1 178 ? 2.730 -12.426 29.369 1.00 39.88 178 ARG A O 1
ATOM 1389 N N . ASN A 1 179 ? 4.479 -13.605 30.222 1.00 33.56 179 ASN A N 1
ATOM 1390 C CA . ASN A 1 179 ? 3.842 -14.186 31.382 1.00 33.56 179 ASN A CA 1
ATOM 1391 C C . ASN A 1 179 ? 3.254 -13.089 32.263 1.00 33.56 179 ASN A C 1
ATOM 1393 O O . ASN A 1 179 ? 3.884 -12.067 32.545 1.00 33.56 179 ASN A O 1
ATOM 1397 N N . GLU A 1 180 ? 2.043 -13.368 32.713 1.00 42.62 180 GLU A N 1
ATOM 1398 C CA . GLU A 1 180 ? 1.422 -12.760 33.867 1.00 42.62 180 GLU A CA 1
ATOM 1399 C C . GLU A 1 180 ? 2.342 -12.912 35.082 1.00 42.62 180 GLU A C 1
ATOM 1401 O O . GLU A 1 180 ? 2.659 -14.021 35.507 1.00 42.62 180 GLU A O 1
ATOM 1406 N N . THR A 1 181 ? 2.723 -11.798 35.700 1.00 39.66 181 THR A N 1
ATOM 1407 C CA . THR A 1 181 ? 3.121 -11.806 37.108 1.00 39.66 181 THR A CA 1
ATOM 1408 C C . THR A 1 181 ? 2.470 -10.634 37.824 1.00 39.66 181 THR A C 1
ATOM 1410 O O . THR A 1 181 ? 2.914 -9.494 37.727 1.00 39.66 181 THR A O 1
ATOM 1413 N N . GLY A 1 182 ? 1.421 -10.955 38.582 1.00 37.72 182 GLY A N 1
ATOM 1414 C CA . GLY A 1 182 ? 1.226 -10.404 39.919 1.00 37.72 182 GLY A CA 1
ATOM 1415 C C . GLY A 1 182 ? 0.685 -8.982 40.023 1.00 37.72 182 GLY A C 1
ATOM 1416 O O . GLY A 1 182 ? 1.403 -8.053 40.384 1.00 37.72 182 GLY A O 1
ATOM 1417 N N . ARG A 1 183 ? -0.639 -8.841 39.919 1.00 42.88 183 ARG A N 1
ATOM 1418 C CA . ARG A 1 183 ? -1.372 -7.759 40.589 1.00 42.88 183 ARG A CA 1
ATOM 1419 C C . ARG A 1 183 ? -1.267 -7.959 42.109 1.00 42.88 183 ARG A C 1
ATOM 1421 O O . ARG A 1 183 ? -2.136 -8.584 42.710 1.00 42.88 183 ARG A O 1
ATOM 1428 N N . LYS A 1 184 ? -0.224 -7.430 42.759 1.00 43.16 184 LYS A N 1
ATOM 1429 C CA . LYS A 1 184 ? -0.229 -7.288 44.225 1.00 43.16 184 LYS A CA 1
ATOM 1430 C C . LYS A 1 184 ? -1.173 -6.144 44.599 1.00 43.16 184 LYS A C 1
ATOM 1432 O O . LYS A 1 184 ? -0.842 -4.970 44.454 1.00 43.16 184 LYS A O 1
ATOM 1437 N N . LYS A 1 185 ? -2.373 -6.499 45.069 1.00 46.12 185 LYS A N 1
ATOM 1438 C CA . LYS A 1 185 ? -3.244 -5.587 45.821 1.00 46.12 185 LYS A CA 1
ATOM 1439 C C . LYS A 1 185 ? -2.466 -5.109 47.054 1.00 46.12 185 LYS A C 1
ATOM 1441 O O . LYS A 1 185 ? -1.991 -5.933 47.830 1.00 46.12 185 LYS A O 1
ATOM 1446 N N . ARG A 1 186 ? -2.323 -3.793 47.226 1.00 43.19 186 ARG A N 1
ATOM 1447 C CA . ARG A 1 186 ? -1.852 -3.209 48.491 1.00 43.19 186 ARG A CA 1
ATOM 1448 C C . ARG A 1 186 ? -2.956 -3.421 49.536 1.00 43.19 186 ARG A C 1
ATOM 1450 O O . ARG A 1 186 ? -4.109 -3.127 49.213 1.00 43.19 186 ARG A O 1
ATOM 1457 N N . PRO A 1 187 ? -2.663 -3.927 50.743 1.00 42.50 187 PRO A N 1
ATOM 1458 C CA . PRO A 1 187 ? -3.664 -3.968 51.793 1.00 42.50 187 PRO A CA 1
ATOM 1459 C C . PRO A 1 187 ? -3.933 -2.537 52.270 1.00 42.50 187 PRO A C 1
ATOM 1461 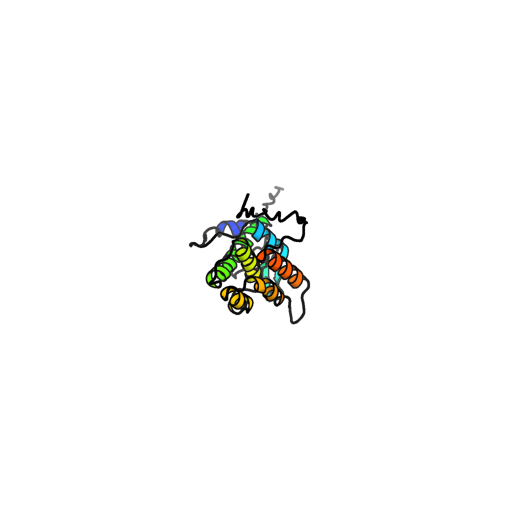O O . PRO A 1 187 ? -3.010 -1.772 52.547 1.00 42.50 187 PRO A O 1
ATOM 1464 N N . VAL A 1 188 ? -5.213 -2.178 52.318 1.00 48.16 188 VAL A N 1
ATOM 1465 C CA . VAL A 1 188 ? -5.711 -0.966 52.968 1.00 48.16 188 VAL A CA 1
ATOM 1466 C C . VAL A 1 188 ? -5.724 -1.261 54.463 1.00 48.16 188 VAL A C 1
ATOM 1468 O O . VAL A 1 188 ? -6.499 -2.104 54.911 1.00 48.16 188 VAL A O 1
ATOM 1471 N N . PHE A 1 189 ? -4.851 -0.616 55.234 1.00 46.12 189 PHE A N 1
ATOM 1472 C CA . PHE A 1 189 ? -4.919 -0.689 56.690 1.00 46.12 189 PHE A CA 1
ATOM 1473 C C . PHE A 1 189 ? -6.018 0.267 57.163 1.00 46.12 189 PHE A C 1
ATOM 1475 O O . PHE A 1 189 ? -5.864 1.485 57.126 1.00 46.12 189 PHE A O 1
ATOM 1482 N N . SER A 1 190 ? -7.151 -0.308 57.556 1.00 46.78 190 SER A N 1
ATOM 1483 C CA . SER A 1 190 ? -8.199 0.354 58.325 1.00 46.78 190 SER A CA 1
ATOM 1484 C C . SER A 1 190 ? -7.981 -0.009 59.790 1.00 46.78 190 SER A C 1
ATOM 1486 O O . SER A 1 190 ? -8.229 -1.152 60.165 1.00 46.78 190 SER A O 1
ATOM 1488 N N . SER A 1 191 ? -7.577 0.954 60.615 1.00 43.16 191 SER A N 1
ATOM 1489 C CA . SER A 1 191 ? -7.710 0.851 62.070 1.00 43.16 191 SER A CA 1
ATOM 1490 C C . SER A 1 191 ? -8.550 2.013 62.576 1.00 43.16 191 SER A C 1
ATOM 1492 O O . SER A 1 191 ? -8.110 3.159 62.582 1.00 43.16 191 SER A O 1
ATOM 1494 N N . SER A 1 192 ? -9.766 1.698 63.017 1.00 46.28 192 SER A N 1
ATOM 1495 C CA . SER A 1 192 ? -10.567 2.549 63.892 1.00 46.28 192 SER A CA 1
ATOM 1496 C C . SER A 1 192 ? -11.238 1.670 64.954 1.00 46.28 192 SER A C 1
ATOM 1498 O O . SER A 1 192 ? -11.948 0.733 64.586 1.00 46.28 192 SER A O 1
ATOM 1500 N N . LYS A 1 193 ? -11.086 2.100 66.220 1.00 46.44 193 LYS A N 1
ATOM 1501 C CA . LYS A 1 193 ? -11.817 1.736 67.460 1.00 46.44 193 LYS A CA 1
ATOM 1502 C C . LYS A 1 193 ? -11.440 0.381 68.088 1.00 46.44 193 LYS A C 1
ATOM 1504 O O . LYS A 1 193 ? -11.334 -0.606 67.385 1.00 46.44 193 LYS A O 1
ATOM 1509 N N . GLY A 1 194 ? -11.273 0.229 69.404 1.00 46.66 194 GLY A N 1
ATOM 1510 C CA . GLY A 1 194 ? -11.408 1.124 70.557 1.00 46.66 194 GLY A CA 1
ATOM 1511 C C . GLY A 1 194 ? -11.558 0.302 71.856 1.00 46.66 194 GLY A C 1
ATOM 1512 O O . GLY A 1 194 ? -11.842 -0.888 71.781 1.00 46.66 194 GLY A O 1
ATOM 1513 N N . LYS A 1 195 ? -11.469 0.998 73.000 1.00 46.75 195 LYS A N 1
ATOM 1514 C CA . LYS A 1 195 ? -11.870 0.624 74.378 1.00 46.75 195 LYS A CA 1
ATOM 1515 C C . LYS A 1 195 ? -10.973 -0.320 75.200 1.00 46.75 195 LYS A C 1
ATOM 1517 O O . LYS A 1 195 ? -10.779 -1.483 74.866 1.00 46.75 195 LYS A O 1
ATOM 1522 N N . GLY A 1 196 ? -10.573 0.229 76.345 1.00 45.28 196 GLY A N 1
ATOM 1523 C CA . GLY A 1 196 ? -10.008 -0.374 77.547 1.00 45.28 196 GLY A CA 1
ATOM 1524 C C . GLY A 1 196 ? -9.781 0.765 78.522 1.00 45.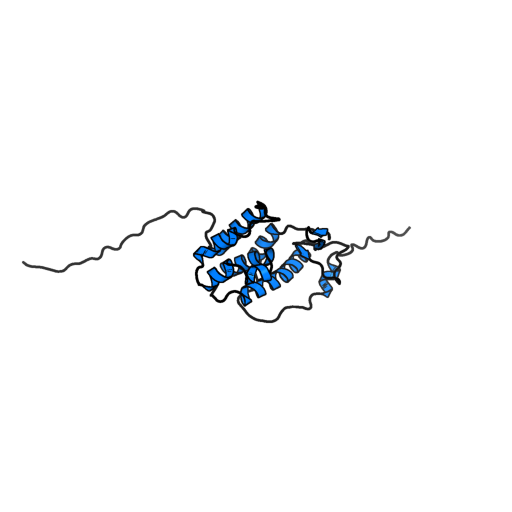28 196 GLY A C 1
ATOM 1525 O O . GLY A 1 196 ? -8.839 1.534 78.245 1.00 45.28 196 GLY A O 1
#

Nearest PDB structures (foldseek):
  6h9d-assembly3_C  TM=9.207E-01  e=1.929E-11  Asticcacaulis excentricus
  6et6-assembly1_A  TM=8.797E-01  e=1.584E-10  Acinetobacter baumannii
  9kbq-assembly1_B  TM=9.021E-01  e=3.360E-10  Acinetobacter baumannii
  4zpu-assembly1_A  TM=8.599E-01  e=5.567E-09  Escherichia coli K-12
  3hde-assembly2_C  TM=8.540E-01  e=1.443E-08  Enterobacteria phage P21

Foldseek 3Di:
DDDDPPPPPQLCVVVVVVPPDDDDDDDPDQQDPVLLVLLQVLQDAAQAWDQDPVRFTAHGSGQGDDPPDDRHVGDDNVSSSVSSSVLLVVLLCLLVVLAPDDADSQLSSLSSSLCSVVDSVCSNPFPLSVCVNVVNLVCNLVSLCVPQDDPNDGHPSSNVSSNVSSCSNVVVDPDPDDDDDDPPDDDDDDDDDDDD

Secondary structure (DSSP, 8-state):
----------TTTTTTS-TT-PPP--SS----HHHHHHHHHHH--EEEEEE-TTS-EEEETTEEPPTT---TT---HHHHHHHHHHHHHHHHHHHHTT--S---HHHHHHHHHHHHHH-HHHHHH-HHHHHHHTT-GGGHHHHHTT--EETTEE-HHHHHHHHHHHHHHH--------------PPP---------

Mean predicted aligned error: 11.65 Å

Sequence (196 aa):
MGRVSDRHRDPDLHLRQDLRFAPPFGGNGMISREALNKIKRFEGFSPLEYTCVAGKRTIGYGHVLRPDESYVAGVTEKSAEILLAQDVAAAESVVDGGVEVELSRRQREALVSFAFNIGARAFYLSSLRRVLNAGRYDQVPKQMMRWVYADGKICAGLVKRRRAEAVWFSGAAGASGRNETGRKKRPVFSSSKGKG